Protein AF-A0A522TDA0-F1 (afdb_monomer_lite)

Structure (mmCIF, N/CA/C/O backbone):
data_AF-A0A522TDA0-F1
#
_entry.id   AF-A0A522TDA0-F1
#
loop_
_atom_site.group_PDB
_atom_site.id
_atom_site.type_symbol
_atom_site.label_atom_id
_atom_site.label_alt_id
_atom_site.label_comp_id
_atom_site.label_asym_id
_atom_site.label_entity_id
_atom_site.label_seq_id
_atom_site.pdbx_PDB_ins_code
_atom_site.Cartn_x
_atom_site.Cartn_y
_atom_site.Cartn_z
_atom_site.occupancy
_atom_site.B_iso_or_equiv
_atom_site.auth_seq_id
_atom_site.auth_comp_id
_atom_site.auth_asym_id
_atom_site.auth_atom_id
_atom_site.pdbx_PDB_model_num
ATOM 1 N N . MET A 1 1 ? -9.710 -21.646 4.330 1.00 45.34 1 MET A N 1
ATOM 2 C CA . MET A 1 1 ? -9.303 -20.242 4.105 1.00 45.34 1 MET A CA 1
ATOM 3 C C . MET A 1 1 ? -8.117 -20.271 3.158 1.00 45.34 1 MET A C 1
ATOM 5 O O . MET A 1 1 ? -7.043 -20.674 3.583 1.00 45.34 1 MET A O 1
ATOM 9 N N . ILE A 1 2 ? -8.323 -19.980 1.872 1.00 44.97 2 ILE A N 1
ATOM 10 C CA . ILE A 1 2 ? -7.224 -19.930 0.898 1.00 44.97 2 ILE A CA 1
ATOM 11 C C . ILE A 1 2 ? -6.487 -18.617 1.164 1.00 44.97 2 ILE A C 1
ATOM 13 O O . ILE A 1 2 ? -6.998 -17.553 0.826 1.00 44.97 2 ILE A O 1
ATOM 17 N N . LEU A 1 3 ? -5.351 -18.679 1.862 1.00 58.25 3 LEU A N 1
ATOM 18 C CA . LEU A 1 3 ? -4.482 -17.516 2.012 1.00 58.25 3 LEU A CA 1
ATOM 19 C C . LEU A 1 3 ? -3.844 -17.213 0.658 1.00 58.25 3 LEU A C 1
ATOM 21 O O . LEU A 1 3 ? -3.369 -18.121 -0.023 1.00 58.25 3 LEU A O 1
ATOM 25 N N . ARG A 1 4 ? -3.812 -15.932 0.290 1.00 80.56 4 ARG A N 1
ATOM 26 C CA . ARG A 1 4 ? -2.937 -15.454 -0.778 1.00 80.56 4 ARG A CA 1
ATOM 27 C C . ARG A 1 4 ? -1.499 -15.833 -0.423 1.00 80.56 4 ARG A C 1
ATOM 29 O O . ARG A 1 4 ? -1.063 -15.615 0.706 1.00 80.56 4 ARG A O 1
ATOM 36 N N . ASP A 1 5 ? -0.778 -16.413 -1.377 1.00 86.31 5 ASP A N 1
ATOM 37 C CA . ASP A 1 5 ? 0.661 -16.628 -1.244 1.00 86.31 5 ASP A CA 1
ATOM 38 C C . ASP A 1 5 ? 1.371 -15.333 -1.641 1.00 86.31 5 ASP A C 1
ATOM 40 O O . ASP A 1 5 ? 1.884 -15.196 -2.745 1.00 86.31 5 ASP A O 1
ATOM 44 N N . ASP A 1 6 ? 1.300 -14.312 -0.797 1.00 92.31 6 ASP A N 1
ATOM 45 C CA . ASP A 1 6 ? 1.895 -13.000 -1.066 1.00 92.31 6 ASP A CA 1
ATOM 46 C C . ASP A 1 6 ? 2.712 -12.449 0.112 1.00 92.31 6 ASP A C 1
ATOM 48 O O . ASP A 1 6 ? 3.300 -11.369 0.021 1.00 92.31 6 ASP A O 1
ATOM 52 N N . ILE A 1 7 ? 2.813 -13.230 1.191 1.00 93.62 7 ILE A N 1
ATOM 53 C CA . ILE A 1 7 ? 3.626 -12.944 2.373 1.00 93.62 7 ILE A CA 1
ATOM 54 C C . ILE A 1 7 ? 4.678 -14.047 2.523 1.00 93.62 7 ILE A C 1
ATOM 56 O O . ILE A 1 7 ? 4.393 -15.139 3.013 1.00 93.62 7 ILE A O 1
ATOM 60 N N . CYS A 1 8 ? 5.917 -13.730 2.156 1.00 91.50 8 CYS A N 1
ATOM 61 C CA . CYS A 1 8 ? 7.079 -14.598 2.315 1.00 91.50 8 CYS A CA 1
ATOM 62 C C . CYS A 1 8 ? 7.890 -14.158 3.546 1.00 91.50 8 CYS A C 1
ATOM 64 O O . CYS A 1 8 ? 8.592 -13.144 3.513 1.00 91.50 8 CYS A O 1
ATOM 66 N N . GLY A 1 9 ? 7.809 -14.913 4.646 1.00 91.62 9 GLY A N 1
ATOM 67 C CA . GLY A 1 9 ? 8.592 -14.667 5.864 1.00 91.62 9 GLY A CA 1
ATOM 68 C C . GLY A 1 9 ? 7.740 -14.316 7.084 1.00 91.62 9 GLY A C 1
ATOM 69 O O . GLY A 1 9 ? 6.869 -15.091 7.477 1.00 91.62 9 GLY A O 1
ATOM 70 N N . ARG A 1 10 ? 8.029 -13.177 7.727 1.00 93.75 10 ARG A N 1
ATOM 71 C CA . ARG A 1 10 ? 7.414 -12.774 8.997 1.00 93.75 10 ARG A CA 1
ATOM 72 C C . ARG A 1 10 ? 5.910 -12.566 8.826 1.00 93.75 10 ARG A C 1
ATOM 74 O O . ARG A 1 10 ? 5.468 -11.688 8.091 1.00 93.75 10 ARG A O 1
ATOM 81 N N . GLN A 1 11 ? 5.141 -13.357 9.565 1.00 92.56 11 GLN A N 1
ATOM 82 C CA . GLN A 1 11 ? 3.683 -13.296 9.579 1.00 92.56 11 GLN A CA 1
ATOM 83 C C . GLN A 1 11 ? 3.178 -12.375 10.686 1.00 92.56 11 GLN A C 1
ATOM 85 O O . GLN A 1 11 ? 3.786 -12.270 11.757 1.00 92.56 11 GLN A O 1
ATOM 90 N N . ALA A 1 12 ? 2.028 -11.749 10.444 1.00 92.12 12 ALA A N 1
ATOM 91 C CA . ALA A 1 12 ? 1.336 -11.011 11.484 1.00 92.12 12 ALA A CA 1
ATOM 92 C C . ALA A 1 12 ? 0.874 -11.942 12.620 1.00 92.12 12 ALA A C 1
ATOM 94 O O . ALA A 1 12 ? 0.484 -13.094 12.388 1.00 92.12 12 ALA A O 1
ATOM 95 N N . PRO A 1 13 ? 0.856 -11.446 13.863 1.00 92.25 13 PRO A N 1
ATOM 96 C CA . PRO A 1 13 ? 0.304 -12.176 14.994 1.00 92.25 13 PRO A CA 1
ATOM 97 C C . PRO A 1 13 ? -1.159 -12.549 14.757 1.00 92.25 13 PRO A C 1
ATOM 99 O O . PRO A 1 13 ? -2.002 -11.694 14.481 1.00 92.25 13 PRO A O 1
ATOM 102 N N . ARG A 1 14 ? -1.491 -13.833 14.942 1.00 93.31 14 ARG A N 1
ATOM 103 C CA . ARG A 1 14 ? -2.852 -14.350 14.702 1.00 93.31 14 ARG A CA 1
ATOM 104 C C . ARG A 1 14 ? -3.922 -13.606 15.502 1.00 93.31 14 ARG A C 1
ATOM 106 O O . ARG A 1 14 ? -5.048 -13.469 15.038 1.00 93.31 14 ARG A O 1
ATOM 113 N N . TRP A 1 15 ? -3.596 -13.143 16.707 1.00 93.94 15 TRP A N 1
ATOM 114 C CA . TRP A 1 15 ? -4.544 -12.423 17.557 1.00 93.94 15 TRP A CA 1
ATOM 115 C C . TRP A 1 15 ? -4.896 -11.034 17.000 1.00 93.94 15 TRP A C 1
ATOM 117 O O . TRP A 1 15 ? -6.079 -10.708 16.979 1.00 93.94 15 TRP A O 1
ATOM 127 N N . LEU A 1 16 ? -3.928 -10.288 16.449 1.00 93.31 16 LEU A N 1
ATOM 128 C CA . LEU A 1 16 ? -4.187 -9.020 15.752 1.00 93.31 16 LEU A CA 1
ATOM 129 C C . LEU A 1 16 ? -5.032 -9.253 14.503 1.00 93.31 16 LEU A C 1
ATOM 131 O O . LEU A 1 16 ? -6.006 -8.545 14.273 1.00 93.31 16 LEU A O 1
ATOM 135 N N . GLN A 1 17 ? -4.727 -10.295 13.727 1.00 92.06 17 GLN A N 1
ATOM 136 C CA . GLN A 1 17 ? -5.527 -10.595 12.541 1.00 92.06 17 GLN A CA 1
ATOM 137 C C . GLN A 1 17 ? -6.974 -10.978 12.896 1.00 92.06 17 GLN A C 1
ATOM 139 O O . GLN A 1 17 ? -7.907 -10.566 12.208 1.00 92.06 17 GLN A O 1
ATOM 144 N N . ARG A 1 18 ? -7.186 -11.730 13.986 1.00 94.50 18 ARG A N 1
ATOM 145 C CA . ARG A 1 18 ? -8.534 -12.052 14.489 1.00 94.50 18 ARG A CA 1
ATOM 146 C C . ARG A 1 18 ? -9.284 -10.810 14.956 1.00 94.50 18 ARG A C 1
ATOM 148 O O . ARG A 1 18 ? -10.473 -10.704 14.675 1.00 94.50 18 ARG A O 1
ATOM 155 N N . LEU A 1 19 ? -8.609 -9.891 15.642 1.00 94.25 19 LEU A N 1
ATOM 156 C CA . LEU A 1 19 ? -9.184 -8.607 16.035 1.00 94.25 19 LEU A CA 1
ATOM 157 C C . LEU A 1 19 ? -9.675 -7.828 14.806 1.00 94.25 19 LEU A C 1
ATOM 159 O O . LEU A 1 19 ? -10.828 -7.403 14.777 1.00 94.25 19 LEU A O 1
ATOM 163 N N . LEU A 1 20 ? -8.831 -7.699 13.777 1.00 93.75 20 LEU A N 1
ATOM 164 C CA . LEU A 1 20 ? -9.171 -6.994 12.538 1.00 93.75 20 LEU A CA 1
ATOM 165 C C . LEU A 1 20 ? -10.407 -7.586 11.856 1.00 93.75 20 LEU A C 1
ATOM 167 O O . LEU A 1 20 ? -11.312 -6.849 11.472 1.00 93.75 20 LEU A O 1
ATOM 171 N N . VAL A 1 21 ? -10.473 -8.917 11.755 1.00 95.56 21 VAL A N 1
ATOM 172 C CA . VAL A 1 21 ? -11.631 -9.615 11.180 1.00 95.56 21 VAL A CA 1
ATOM 173 C C . VAL A 1 21 ? -12.888 -9.402 12.024 1.00 95.56 21 VAL A C 1
ATOM 175 O O . VAL A 1 21 ? -13.951 -9.163 11.464 1.00 95.56 21 VAL A O 1
ATOM 178 N N . ARG A 1 22 ? -12.788 -9.445 13.360 1.00 96.25 22 ARG A N 1
ATOM 179 C CA . ARG A 1 22 ? -13.937 -9.201 14.251 1.00 96.25 22 ARG A CA 1
ATOM 180 C C . ARG A 1 22 ? -14.481 -7.780 14.126 1.00 96.25 22 ARG A C 1
ATOM 182 O O . ARG A 1 22 ? -15.691 -7.605 14.165 1.00 96.25 22 ARG A O 1
ATOM 189 N N . ARG A 1 23 ? -13.600 -6.785 14.000 1.00 95.94 23 ARG A N 1
ATOM 190 C CA . ARG A 1 23 ? -13.981 -5.366 13.989 1.00 95.94 23 ARG A CA 1
ATOM 191 C C . ARG A 1 23 ? -14.450 -4.880 12.618 1.00 95.94 23 ARG A C 1
ATOM 193 O O . ARG A 1 23 ? -15.438 -4.162 12.545 1.00 95.94 23 ARG A O 1
ATOM 200 N N . TYR A 1 24 ? -13.755 -5.262 11.548 1.00 95.94 24 TYR A N 1
ATOM 201 C CA . TYR A 1 24 ? -13.981 -4.711 10.204 1.00 95.94 24 TYR A CA 1
ATOM 202 C C . TYR A 1 24 ? -14.541 -5.729 9.202 1.00 95.94 24 TYR A C 1
ATOM 204 O O . TYR A 1 24 ? -14.917 -5.359 8.087 1.00 95.94 24 TYR A O 1
ATOM 212 N N . GLY A 1 25 ? -14.623 -7.003 9.586 1.00 96.06 25 GLY A N 1
ATOM 213 C CA . GLY A 1 25 ? -15.194 -8.067 8.771 1.00 96.06 25 GLY A CA 1
ATOM 214 C C . GLY A 1 25 ? -14.268 -8.591 7.674 1.00 96.06 25 GLY A C 1
ATOM 215 O O . GLY A 1 25 ? -13.048 -8.386 7.658 1.00 96.06 25 GLY A O 1
ATOM 216 N N . THR A 1 26 ? -14.887 -9.306 6.741 1.00 96.56 26 THR A N 1
ATOM 217 C CA . THR A 1 26 ? -14.247 -9.954 5.595 1.00 96.56 26 THR A CA 1
ATOM 218 C C . THR A 1 26 ? -14.715 -9.340 4.272 1.00 96.56 26 THR A C 1
ATOM 220 O O . THR A 1 26 ? -15.722 -8.629 4.198 1.00 96.56 26 THR A O 1
ATOM 223 N N . ASN A 1 27 ? -13.929 -9.543 3.218 1.00 94.69 27 ASN A N 1
ATOM 224 C CA . ASN A 1 27 ? -14.312 -9.233 1.845 1.00 94.69 27 ASN A CA 1
ATOM 225 C C . ASN A 1 27 ? -15.247 -10.335 1.283 1.00 94.69 27 ASN A C 1
ATOM 227 O O . ASN A 1 27 ? -15.408 -11.380 1.922 1.00 94.69 27 ASN A O 1
ATOM 231 N N . PRO A 1 28 ? -15.847 -10.153 0.088 1.00 95.25 28 PRO A N 1
ATOM 232 C CA . PRO A 1 28 ? -16.729 -11.155 -0.529 1.00 95.25 28 PRO A CA 1
ATOM 233 C C . PRO A 1 28 ? -16.088 -12.532 -0.772 1.00 95.25 28 PRO A C 1
ATOM 235 O O . PRO A 1 28 ? -16.795 -13.501 -1.025 1.00 95.25 28 PRO A O 1
ATOM 238 N N . PHE A 1 29 ? -14.760 -12.635 -0.681 1.00 93.56 29 PHE A N 1
ATOM 239 C CA . PHE A 1 29 ? -14.001 -13.874 -0.847 1.00 93.56 29 PHE A CA 1
ATOM 240 C C . PHE A 1 29 ? -13.597 -14.524 0.487 1.00 93.56 29 PHE A C 1
ATOM 242 O O . PHE A 1 29 ? -12.803 -15.465 0.494 1.00 93.56 29 PHE A O 1
ATOM 249 N N . GLY A 1 30 ? -14.106 -14.023 1.618 1.00 93.19 30 GLY A N 1
ATOM 250 C CA . GLY A 1 30 ? -13.808 -14.549 2.951 1.00 93.19 30 GLY A CA 1
ATOM 251 C C . GLY A 1 30 ? -12.416 -14.192 3.483 1.00 93.19 30 GLY A C 1
ATOM 252 O O . GLY A 1 30 ? -11.980 -14.775 4.475 1.00 93.19 30 GLY A O 1
ATOM 253 N N . GLU A 1 31 ? -11.710 -13.248 2.855 1.00 93.44 31 GLU A N 1
ATOM 254 C CA . GLU A 1 31 ? -10.411 -12.748 3.320 1.00 93.44 31 GLU A CA 1
ATOM 255 C C . GLU A 1 31 ? -10.612 -11.506 4.213 1.00 93.44 31 GLU A C 1
ATOM 257 O O . GLU A 1 31 ? -11.625 -10.816 4.082 1.00 93.44 31 GLU A O 1
ATOM 262 N N . PRO A 1 32 ? -9.693 -11.177 5.135 1.00 95.00 32 PRO A N 1
ATOM 263 C CA . PRO A 1 32 ? -9.836 -10.000 5.997 1.00 95.00 32 PRO A CA 1
ATOM 264 C C . PRO A 1 32 ? -9.918 -8.684 5.208 1.00 95.00 32 PRO A C 1
ATOM 266 O O . PRO A 1 32 ? -9.100 -8.469 4.321 1.00 95.00 32 PRO A O 1
ATOM 269 N N . ARG A 1 33 ? -10.820 -7.749 5.547 1.00 95.50 33 ARG A N 1
ATOM 270 C CA . ARG A 1 33 ? -10.820 -6.424 4.879 1.00 95.50 33 ARG A CA 1
ATOM 271 C C . ARG A 1 33 ? -9.555 -5.612 5.147 1.00 95.50 33 ARG A C 1
ATOM 273 O O . ARG A 1 33 ? -9.116 -4.875 4.273 1.00 95.50 33 ARG A O 1
ATOM 280 N N . TYR A 1 34 ? -8.982 -5.777 6.336 1.00 96.25 34 TYR A N 1
ATOM 281 C CA . TYR A 1 34 ? -7.702 -5.196 6.725 1.00 96.25 34 TYR A CA 1
ATOM 282 C C . TYR A 1 34 ? -6.768 -6.303 7.182 1.00 96.25 34 TYR A C 1
ATOM 284 O O . TYR A 1 34 ? -7.183 -7.249 7.868 1.00 96.25 34 TYR A O 1
ATOM 292 N N . ARG A 1 35 ? -5.494 -6.162 6.839 1.00 95.44 35 ARG A N 1
ATOM 293 C CA . ARG A 1 35 ? -4.440 -7.048 7.321 1.00 95.44 35 ARG A CA 1
ATOM 294 C C . ARG A 1 35 ? -3.212 -6.255 7.720 1.00 95.44 35 ARG A C 1
ATOM 296 O O . ARG A 1 35 ? -2.928 -5.197 7.167 1.00 95.44 35 ARG A O 1
ATOM 303 N N . LEU A 1 36 ? -2.501 -6.795 8.699 1.00 95.69 36 LEU A N 1
ATOM 304 C CA . LEU A 1 36 ? -1.202 -6.291 9.105 1.00 95.69 36 LEU A CA 1
ATOM 305 C C . LEU A 1 36 ? -0.129 -7.068 8.341 1.00 95.69 36 LEU A C 1
ATOM 307 O O . LEU A 1 36 ? -0.185 -8.296 8.287 1.00 95.69 36 LEU A O 1
ATOM 311 N N . VAL A 1 37 ? 0.844 -6.374 7.764 1.00 96.00 37 VAL A N 1
ATOM 312 C CA . VAL A 1 37 ? 1.897 -6.987 6.949 1.00 96.00 37 VAL A CA 1
ATOM 313 C C . VAL A 1 37 ? 3.253 -6.426 7.349 1.00 96.00 37 VAL A C 1
ATOM 315 O O . VAL A 1 37 ? 3.406 -5.225 7.544 1.00 96.00 37 VAL A O 1
ATOM 318 N N . TRP A 1 38 ? 4.251 -7.298 7.487 1.00 97.19 38 TRP A N 1
ATOM 319 C CA . TRP A 1 38 ? 5.643 -6.873 7.604 1.00 97.19 38 TRP A CA 1
ATOM 320 C C . TRP A 1 38 ? 6.156 -6.541 6.203 1.00 97.19 38 TRP A C 1
ATOM 322 O O . TRP A 1 38 ? 6.218 -7.438 5.358 1.00 97.19 38 TRP A O 1
ATOM 332 N N . ALA A 1 39 ? 6.497 -5.278 5.940 1.00 96.44 39 ALA A N 1
ATOM 333 C CA . ALA A 1 39 ? 6.800 -4.788 4.594 1.00 96.44 39 ALA A CA 1
ATOM 334 C C . ALA A 1 39 ? 7.880 -5.622 3.861 1.00 96.44 39 ALA A C 1
ATOM 336 O O . ALA A 1 39 ? 7.614 -6.067 2.740 1.00 96.44 39 ALA A O 1
ATOM 337 N N . PRO A 1 40 ? 9.006 -6.012 4.503 1.00 96.81 40 PRO A N 1
ATOM 338 C CA . PRO A 1 40 ? 10.004 -6.897 3.894 1.00 96.81 40 PRO A CA 1
ATOM 339 C C . PRO A 1 40 ? 9.506 -8.293 3.508 1.00 96.81 40 PRO A C 1
ATOM 341 O O . PRO A 1 40 ? 10.178 -8.983 2.739 1.00 96.81 40 PRO A O 1
ATOM 344 N N . SER A 1 41 ? 8.361 -8.735 4.030 1.00 96.44 41 SER A N 1
ATOM 345 C CA . SER A 1 41 ? 7.753 -10.028 3.708 1.00 96.44 41 SER A CA 1
ATOM 346 C C . SER A 1 41 ? 6.680 -9.947 2.627 1.00 96.44 41 SER A C 1
ATOM 348 O O . SER A 1 41 ? 6.351 -10.977 2.044 1.00 96.44 41 SER A O 1
ATOM 350 N N . ARG A 1 42 ? 6.169 -8.759 2.292 1.00 96.31 42 ARG A N 1
ATOM 351 C CA . ARG A 1 42 ? 5.197 -8.602 1.205 1.00 96.31 42 ARG A CA 1
ATOM 352 C C . ARG A 1 42 ? 5.876 -8.777 -0.150 1.00 96.31 42 ARG A C 1
ATOM 354 O O . ARG A 1 42 ? 6.874 -8.116 -0.450 1.00 96.31 42 ARG A O 1
ATOM 361 N N . ARG A 1 43 ? 5.338 -9.664 -0.984 1.00 95.25 43 ARG A N 1
ATOM 362 C CA . ARG A 1 43 ? 5.769 -9.872 -2.371 1.00 95.25 43 ARG A CA 1
ATOM 363 C C . ARG A 1 43 ? 4.608 -9.660 -3.319 1.00 95.25 43 ARG A C 1
ATOM 365 O O . ARG A 1 43 ? 3.506 -10.107 -3.027 1.00 95.25 43 ARG A O 1
ATOM 372 N N . GLU A 1 44 ? 4.867 -9.055 -4.465 1.00 94.06 44 GLU A N 1
ATOM 373 C CA . GLU A 1 44 ? 3.904 -8.927 -5.558 1.00 94.06 44 GLU A CA 1
ATOM 374 C C . GLU A 1 44 ? 4.519 -9.36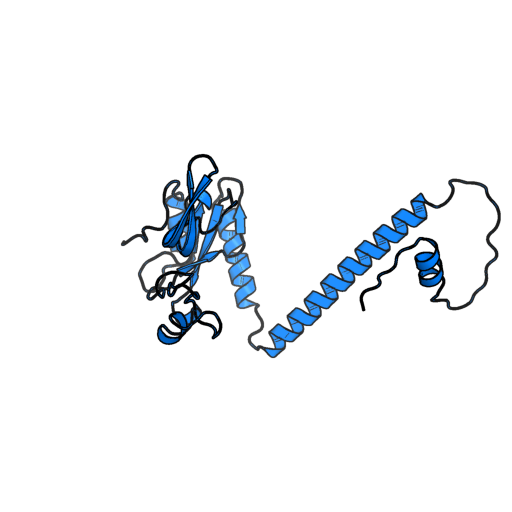7 -6.884 1.00 94.06 44 GLU A C 1
ATOM 376 O O . GLU A 1 44 ? 5.734 -9.554 -6.989 1.00 94.06 44 GLU A O 1
ATOM 381 N N . ARG A 1 45 ? 3.670 -9.578 -7.890 1.00 93.56 45 ARG A N 1
ATOM 382 C CA . ARG A 1 45 ? 4.112 -9.861 -9.254 1.00 93.56 45 ARG A CA 1
ATOM 383 C C . ARG A 1 45 ? 4.334 -8.539 -9.976 1.00 93.56 45 ARG A C 1
ATOM 385 O O . ARG A 1 45 ? 3.406 -7.752 -10.088 1.00 93.56 45 ARG A O 1
ATOM 392 N N . SER A 1 46 ? 5.542 -8.335 -10.485 1.00 93.19 46 SER A N 1
ATOM 393 C CA . SER A 1 46 ? 5.882 -7.171 -11.296 1.00 93.19 46 SER A CA 1
ATOM 394 C C . SER A 1 46 ? 6.507 -7.607 -12.615 1.00 93.19 46 SER A C 1
ATOM 396 O O . SER A 1 46 ? 7.410 -8.453 -12.654 1.00 93.19 46 SER A O 1
ATOM 398 N N . GLY A 1 47 ? 5.971 -7.058 -13.699 1.00 93.62 47 GLY A N 1
ATOM 399 C CA . GLY A 1 47 ? 6.486 -7.216 -15.048 1.00 93.62 47 GLY A CA 1
ATOM 400 C C . GLY A 1 47 ? 7.446 -6.088 -15.383 1.00 93.62 47 GLY A C 1
ATOM 401 O O . GLY A 1 47 ? 7.199 -4.935 -15.043 1.00 93.62 47 GLY A O 1
ATOM 402 N N . GLY A 1 48 ? 8.536 -6.407 -16.069 1.00 93.31 48 GLY A N 1
ATOM 403 C CA . GLY A 1 48 ? 9.522 -5.401 -16.432 1.00 93.31 48 GLY A CA 1
ATOM 404 C C . GLY A 1 48 ? 10.658 -5.959 -17.264 1.00 93.31 48 GLY A C 1
ATOM 405 O O . GLY A 1 48 ? 10.771 -7.171 -17.468 1.00 93.31 48 GLY A O 1
ATOM 406 N N . GLU A 1 49 ? 11.507 -5.053 -17.732 1.00 93.50 49 GLU A N 1
ATOM 407 C CA . GLU A 1 49 ? 12.831 -5.401 -18.225 1.00 93.50 49 GLU A CA 1
ATOM 408 C C . GLU A 1 49 ? 13.804 -5.413 -17.052 1.00 93.50 49 GLU A C 1
ATOM 410 O O . GLU A 1 49 ? 14.061 -4.398 -16.408 1.00 93.50 49 GLU A O 1
ATOM 415 N N . TRP A 1 50 ? 14.344 -6.587 -16.768 1.00 93.00 50 TRP A N 1
ATOM 416 C CA . TRP A 1 50 ? 15.261 -6.804 -15.665 1.00 93.00 50 TRP A CA 1
ATOM 417 C C . TRP A 1 50 ? 16.670 -6.950 -16.207 1.00 93.00 50 TRP A C 1
ATOM 419 O O . TRP A 1 50 ? 16.883 -7.646 -17.199 1.00 93.00 50 TRP A O 1
ATOM 429 N N . THR A 1 51 ? 17.639 -6.335 -15.535 1.00 94.69 51 THR A N 1
ATOM 430 C CA . THR A 1 51 ? 19.050 -6.642 -15.775 1.00 94.69 51 THR A CA 1
ATOM 431 C C . THR A 1 51 ? 19.499 -7.658 -14.736 1.00 94.69 51 THR A C 1
ATOM 433 O O . THR A 1 51 ? 19.425 -7.386 -13.539 1.00 94.69 51 THR A O 1
ATOM 436 N N . ASP A 1 52 ? 19.930 -8.829 -15.196 1.00 91.19 52 ASP A N 1
ATOM 437 C CA . ASP A 1 52 ? 20.578 -9.820 -14.339 1.00 91.19 52 ASP A CA 1
ATOM 438 C C . ASP A 1 52 ? 22.057 -9.443 -14.199 1.00 9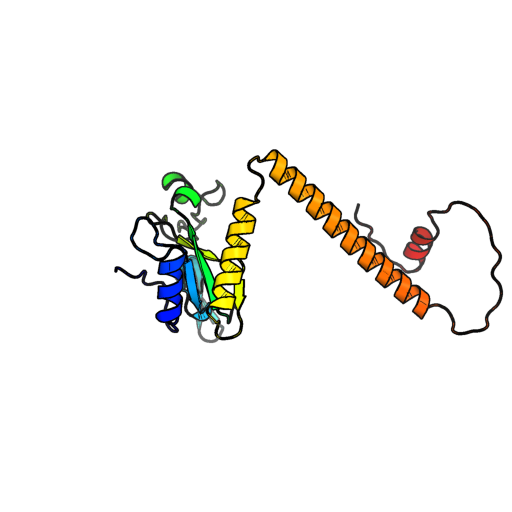1.19 52 ASP A C 1
ATOM 440 O O . ASP A 1 52 ? 22.717 -9.136 -15.196 1.00 91.19 52 ASP A O 1
ATOM 444 N N . TRP A 1 53 ? 22.566 -9.456 -12.970 1.00 92.88 53 TRP A N 1
ATOM 445 C CA . TRP A 1 53 ? 23.938 -9.073 -12.637 1.00 92.88 53 TRP A CA 1
ATOM 446 C C . TRP A 1 53 ? 24.688 -10.257 -12.030 1.00 92.88 53 TRP A C 1
ATOM 448 O O . TRP A 1 53 ? 24.103 -11.035 -11.280 1.00 92.88 53 TRP A O 1
ATOM 458 N N . ASP A 1 54 ? 25.985 -10.347 -12.310 1.00 92.50 54 ASP A N 1
ATOM 459 C CA . ASP A 1 54 ? 26.912 -11.290 -11.682 1.00 92.50 54 ASP A CA 1
ATOM 460 C C . ASP A 1 54 ? 28.219 -10.569 -11.352 1.00 92.50 54 ASP A C 1
ATOM 462 O O . ASP A 1 54 ? 28.849 -9.980 -12.230 1.00 92.50 54 ASP A O 1
ATOM 466 N N . GLY A 1 55 ? 28.577 -10.513 -10.067 1.00 89.50 55 GLY A N 1
ATOM 467 C CA . GLY A 1 55 ? 29.776 -9.804 -9.603 1.00 89.50 55 GLY A CA 1
ATOM 468 C C . GLY A 1 55 ? 29.870 -8.332 -10.041 1.00 89.50 55 GLY A C 1
ATOM 469 O O . GLY A 1 55 ? 30.967 -7.832 -10.263 1.00 89.50 55 GLY A O 1
ATOM 470 N N . GLY A 1 56 ? 28.738 -7.642 -10.230 1.00 88.62 56 GLY A N 1
ATOM 471 C CA . GLY A 1 56 ? 28.696 -6.258 -10.730 1.00 88.62 56 GLY A CA 1
ATOM 472 C C . GLY A 1 56 ? 28.754 -6.116 -12.258 1.00 88.62 56 GLY A C 1
ATOM 473 O O . GLY A 1 56 ? 28.616 -5.010 -12.777 1.00 88.62 56 GLY A O 1
ATOM 474 N N . ARG A 1 57 ? 28.880 -7.219 -13.005 1.00 91.25 57 ARG A N 1
ATOM 475 C CA . ARG A 1 57 ? 28.771 -7.247 -14.467 1.00 91.25 57 ARG A CA 1
ATOM 476 C C . ARG A 1 57 ? 27.331 -7.537 -14.887 1.00 91.25 57 ARG A C 1
ATOM 478 O O . ARG A 1 57 ? 26.734 -8.511 -14.436 1.00 91.25 57 ARG A O 1
ATOM 485 N N . ALA A 1 58 ? 26.783 -6.725 -15.790 1.00 91.25 58 ALA A N 1
ATOM 486 C CA . ALA A 1 58 ? 25.490 -7.011 -16.407 1.00 91.25 58 ALA A CA 1
ATOM 487 C C . ALA A 1 58 ? 25.610 -8.250 -17.311 1.00 91.25 58 ALA A C 1
ATOM 489 O O . ALA A 1 58 ? 26.391 -8.252 -18.265 1.00 91.25 58 ALA A O 1
ATOM 490 N N . LEU A 1 59 ? 24.845 -9.299 -17.007 1.00 93.19 59 LEU A N 1
ATOM 491 C CA . LEU A 1 59 ? 24.811 -10.540 -17.781 1.00 93.19 59 LEU A CA 1
ATOM 492 C C . LEU A 1 59 ? 23.865 -10.430 -18.974 1.00 93.19 59 LEU A C 1
ATOM 494 O O . LEU A 1 59 ? 24.237 -10.741 -20.103 1.00 93.19 59 LEU A O 1
ATOM 498 N N . ARG A 1 60 ? 22.621 -10.012 -18.718 1.00 92.56 60 ARG A N 1
ATOM 499 C CA . ARG A 1 60 ? 21.577 -9.893 -19.742 1.00 92.56 60 ARG A CA 1
ATOM 500 C C . ARG A 1 60 ? 20.467 -8.951 -19.308 1.00 92.56 60 ARG A C 1
ATOM 502 O O . ARG A 1 60 ? 20.221 -8.781 -18.115 1.00 92.56 60 ARG A O 1
ATOM 509 N N . ARG A 1 61 ? 19.747 -8.425 -20.298 1.00 92.88 61 ARG A N 1
ATOM 510 C CA . ARG A 1 61 ? 18.434 -7.802 -20.117 1.00 92.88 61 ARG A CA 1
ATOM 511 C C . ARG A 1 61 ? 17.355 -8.801 -20.506 1.00 92.88 61 ARG A C 1
ATOM 513 O O . ARG A 1 61 ? 17.456 -9.429 -21.556 1.00 92.88 61 ARG A O 1
ATOM 520 N N . VAL A 1 62 ? 16.351 -8.970 -19.655 1.00 94.44 62 VAL A N 1
ATOM 521 C CA . VAL A 1 62 ? 15.258 -9.915 -19.880 1.00 94.44 62 VAL A CA 1
ATOM 522 C C . VAL A 1 62 ? 13.923 -9.280 -19.519 1.00 94.44 62 VAL A C 1
ATOM 524 O O . VAL A 1 62 ? 13.722 -8.829 -18.392 1.00 94.44 62 VAL A O 1
ATOM 527 N N . ALA A 1 63 ? 12.994 -9.275 -20.472 1.00 94.75 63 ALA A N 1
ATOM 528 C CA . ALA A 1 63 ? 11.597 -8.978 -20.201 1.00 94.75 63 ALA A CA 1
ATOM 529 C C . ALA A 1 63 ? 10.983 -10.182 -19.473 1.00 94.75 63 ALA A C 1
ATOM 531 O O . ALA A 1 63 ? 10.909 -11.278 -20.029 1.00 94.75 63 ALA A O 1
ATOM 532 N N . ALA A 1 64 ? 10.597 -10.010 -18.208 1.00 95.25 64 ALA A N 1
ATOM 533 C CA . ALA A 1 64 ? 10.027 -11.094 -17.413 1.00 95.25 64 ALA A CA 1
ATOM 534 C C . ALA A 1 64 ? 9.044 -10.598 -16.348 1.00 95.25 64 ALA A C 1
ATOM 536 O O . ALA A 1 64 ? 9.079 -9.448 -15.913 1.00 95.25 64 ALA A O 1
ATOM 537 N N . MET A 1 65 ? 8.205 -11.521 -15.882 1.00 96.06 65 MET A N 1
ATOM 538 C CA . MET A 1 65 ? 7.418 -11.375 -14.663 1.00 96.06 65 MET A CA 1
ATOM 539 C C . MET A 1 65 ? 8.207 -11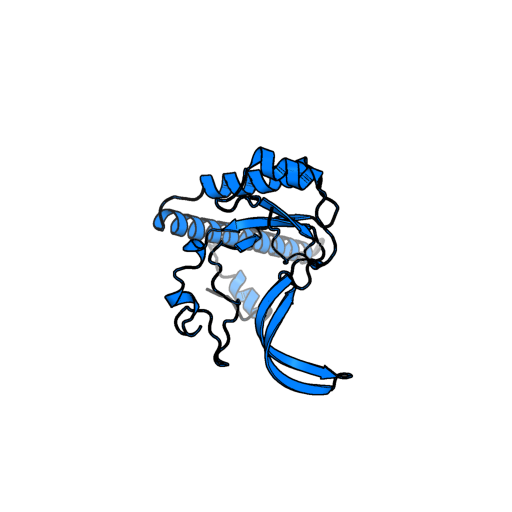.930 -13.473 1.00 96.06 65 MET A C 1
ATOM 541 O O . MET A 1 65 ? 8.651 -13.079 -13.521 1.00 96.06 65 MET A O 1
ATOM 545 N N . ARG A 1 66 ? 8.366 -11.156 -12.395 1.00 94.50 66 ARG A N 1
ATOM 546 C CA . ARG A 1 66 ? 9.090 -11.576 -11.180 1.00 94.50 66 ARG A CA 1
ATOM 547 C C . ARG A 1 66 ? 8.263 -11.343 -9.920 1.00 94.50 66 ARG A C 1
ATOM 549 O O . ARG A 1 66 ? 7.388 -10.484 -9.899 1.00 94.50 66 ARG A O 1
ATOM 556 N N . ARG A 1 67 ? 8.554 -12.105 -8.857 1.00 94.25 67 ARG A N 1
ATOM 557 C CA . ARG A 1 67 ? 8.084 -11.785 -7.499 1.00 94.25 67 ARG A CA 1
ATOM 558 C C . ARG A 1 67 ? 9.065 -10.804 -6.870 1.00 94.25 67 ARG A C 1
ATOM 560 O O . ARG A 1 67 ? 10.218 -11.164 -6.643 1.00 94.25 67 ARG A O 1
ATOM 567 N N . VAL A 1 68 ? 8.608 -9.593 -6.580 1.00 93.50 68 VAL A N 1
ATOM 568 C CA . VAL A 1 68 ? 9.428 -8.508 -6.022 1.00 93.50 68 VAL A CA 1
ATOM 569 C C . VAL A 1 68 ? 8.838 -8.000 -4.707 1.00 93.50 68 VAL A C 1
ATOM 571 O O . VAL A 1 68 ? 7.659 -8.244 -4.442 1.00 93.50 68 VAL A O 1
ATOM 574 N N . PRO A 1 69 ? 9.627 -7.349 -3.833 1.00 94.44 69 PRO A N 1
ATOM 575 C CA . PRO A 1 69 ? 9.076 -6.638 -2.684 1.00 94.44 69 PRO A CA 1
ATOM 576 C C . PRO A 1 69 ? 8.087 -5.558 -3.140 1.00 94.44 69 PRO A C 1
ATOM 578 O O . PRO A 1 69 ? 8.462 -4.717 -3.949 1.00 94.44 69 PRO A O 1
ATOM 581 N N . LYS A 1 70 ? 6.860 -5.565 -2.599 1.00 94.44 70 LYS A N 1
ATOM 582 C CA . LYS A 1 70 ? 5.854 -4.518 -2.892 1.00 94.44 70 LYS A CA 1
ATOM 583 C C . LYS A 1 70 ? 6.252 -3.155 -2.314 1.00 94.44 70 LYS A C 1
ATOM 585 O O . LYS A 1 70 ? 5.948 -2.110 -2.871 1.00 94.44 70 LYS A O 1
ATOM 590 N N . TYR A 1 71 ? 6.963 -3.180 -1.188 1.00 94.75 71 TYR A N 1
ATOM 591 C CA . TYR A 1 71 ? 7.404 -1.995 -0.455 1.00 94.75 71 TYR A CA 1
ATOM 592 C C . TYR A 1 71 ? 8.937 -2.004 -0.339 1.00 94.75 71 TYR A C 1
ATOM 594 O O . TYR A 1 71 ? 9.477 -2.367 0.710 1.00 94.75 71 TYR A O 1
ATOM 602 N N . PRO A 1 72 ? 9.668 -1.723 -1.434 1.00 91.06 72 PRO A N 1
ATOM 603 C CA . PRO A 1 72 ? 11.127 -1.717 -1.412 1.00 91.06 72 PRO A CA 1
ATOM 604 C C . PRO A 1 72 ? 11.651 -0.619 -0.475 1.00 91.06 72 PRO A C 1
ATOM 606 O O . PRO A 1 72 ? 11.160 0.503 -0.490 1.00 91.06 72 PRO A O 1
ATOM 609 N N . GLY A 1 73 ? 12.652 -0.947 0.347 1.00 91.94 73 GLY A N 1
ATOM 610 C CA . GLY A 1 73 ? 13.259 -0.018 1.314 1.00 91.94 73 GLY A CA 1
ATOM 611 C C . GLY A 1 73 ? 12.521 0.104 2.653 1.00 91.94 73 GLY A C 1
ATOM 612 O O . GLY A 1 73 ? 13.111 0.559 3.628 1.00 91.94 73 GLY A O 1
ATOM 613 N N . GLU A 1 74 ? 11.276 -0.367 2.743 1.00 93.44 74 GLU A N 1
ATOM 614 C CA . GLU A 1 74 ? 10.481 -0.274 3.968 1.00 93.44 74 GLU A CA 1
ATOM 615 C C . GLU A 1 74 ? 10.779 -1.424 4.936 1.00 93.44 74 GLU A C 1
ATOM 617 O O . GLU A 1 74 ? 10.662 -2.604 4.598 1.00 93.44 74 GLU A O 1
ATOM 622 N N . VAL A 1 75 ? 11.106 -1.080 6.185 1.00 95.62 75 VAL A N 1
ATOM 623 C CA . VAL A 1 75 ? 11.358 -2.037 7.277 1.00 95.62 75 VAL A CA 1
ATOM 624 C C . VAL A 1 75 ? 10.411 -1.741 8.440 1.00 95.62 75 VAL A C 1
ATOM 626 O O . VAL A 1 75 ? 10.815 -1.368 9.540 1.00 95.62 75 VAL A O 1
ATOM 629 N N . CYS A 1 76 ? 9.112 -1.868 8.177 1.00 95.94 76 CYS A N 1
ATOM 630 C CA . CYS A 1 76 ? 8.061 -1.572 9.144 1.00 95.94 76 CYS A CA 1
ATOM 631 C C . CYS A 1 76 ? 6.852 -2.507 8.994 1.00 95.94 76 CYS A C 1
ATOM 633 O O . CYS A 1 76 ? 6.722 -3.268 8.029 1.00 95.94 76 CYS A O 1
ATOM 635 N N . TRP A 1 77 ? 5.960 -2.466 9.981 1.00 96.56 77 TRP A N 1
ATOM 636 C CA . TRP A 1 77 ? 4.614 -3.000 9.838 1.00 96.56 77 TRP A CA 1
ATOM 637 C C . TRP A 1 77 ? 3.733 -1.988 9.113 1.00 96.56 77 TRP A C 1
ATOM 639 O O . TRP A 1 77 ? 3.689 -0.813 9.481 1.00 96.56 77 TRP A O 1
ATOM 649 N N . LEU A 1 78 ? 3.010 -2.484 8.117 1.00 96.25 78 LEU A N 1
ATOM 650 C CA . LEU A 1 78 ? 2.036 -1.753 7.325 1.00 96.25 78 LEU A CA 1
ATOM 651 C C . LEU A 1 78 ? 0.646 -2.323 7.567 1.00 96.25 78 LEU A C 1
ATOM 653 O O . LEU A 1 78 ? 0.478 -3.517 7.843 1.00 96.25 78 LEU A O 1
ATOM 657 N N . ILE A 1 79 ? -0.353 -1.464 7.422 1.00 96.19 79 ILE A N 1
ATOM 658 C CA . ILE A 1 79 ? -1.746 -1.883 7.349 1.00 96.19 79 ILE A CA 1
ATOM 659 C C . ILE A 1 79 ? -2.165 -1.793 5.890 1.00 96.19 79 ILE A C 1
ATOM 661 O O . ILE A 1 79 ? -2.110 -0.724 5.287 1.00 96.19 79 ILE A O 1
ATOM 665 N N . GLU A 1 80 ? -2.607 -2.916 5.338 1.00 96.81 80 GLU A N 1
ATOM 666 C CA . GLU A 1 80 ? -3.211 -2.936 4.015 1.00 96.81 80 GLU A CA 1
ATOM 667 C C . GLU A 1 80 ? -4.731 -3.095 4.122 1.00 96.81 80 GLU A C 1
ATOM 669 O O . GLU A 1 80 ? -5.244 -3.836 4.972 1.00 96.81 80 GLU A O 1
ATOM 674 N N . ARG A 1 81 ? -5.445 -2.434 3.214 1.00 96.88 81 ARG A N 1
ATOM 675 C CA . ARG A 1 81 ? -6.889 -2.528 3.014 1.00 96.88 81 ARG A CA 1
ATOM 676 C C . ARG A 1 81 ? -7.179 -3.221 1.692 1.00 96.88 81 ARG A C 1
ATOM 678 O O . ARG A 1 81 ? -6.581 -2.902 0.672 1.00 96.88 81 ARG A O 1
ATOM 685 N N . TRP A 1 82 ? -8.133 -4.140 1.708 1.00 97.00 82 TRP A N 1
ATOM 686 C CA . TRP A 1 82 ? -8.624 -4.780 0.497 1.00 97.00 82 TRP A CA 1
ATOM 687 C C . TRP A 1 82 ? -9.402 -3.783 -0.374 1.00 97.00 82 TRP A C 1
ATOM 689 O O . TRP A 1 82 ? -10.366 -3.167 0.088 1.00 97.00 82 TRP A O 1
ATOM 699 N N . ALA A 1 83 ? -9.006 -3.672 -1.638 1.00 95.25 83 ALA A N 1
ATOM 700 C CA . ALA A 1 83 ? -9.688 -2.934 -2.687 1.00 95.25 83 ALA A CA 1
ATOM 701 C C . ALA A 1 83 ? -10.327 -3.915 -3.688 1.00 95.25 83 ALA A C 1
ATOM 703 O O . ALA A 1 83 ? -9.680 -4.883 -4.096 1.00 95.25 83 ALA A O 1
ATOM 704 N N . PRO A 1 84 ? -11.589 -3.706 -4.101 1.00 95.38 84 PRO A N 1
ATOM 705 C CA . PRO A 1 84 ? -12.254 -4.569 -5.073 1.00 95.38 84 PRO A CA 1
ATOM 706 C C . PRO A 1 84 ? -11.611 -4.468 -6.461 1.00 95.38 84 PRO A C 1
ATOM 708 O O . PRO A 1 84 ? -11.006 -3.458 -6.804 1.00 95.38 84 PRO A O 1
ATOM 711 N N . ALA A 1 85 ? -11.828 -5.481 -7.306 1.00 94.69 85 ALA A N 1
ATOM 712 C CA . ALA A 1 85 ? -11.354 -5.492 -8.697 1.00 94.69 85 ALA A CA 1
ATOM 713 C C . ALA A 1 85 ? -11.784 -4.232 -9.479 1.00 94.69 85 ALA A C 1
ATOM 715 O O . ALA A 1 85 ? -11.002 -3.660 -10.231 1.00 94.69 85 ALA A O 1
ATOM 716 N N . SER A 1 86 ? -12.994 -3.727 -9.215 1.00 92.31 86 SER A N 1
ATOM 717 C CA . SER A 1 86 ? -13.529 -2.506 -9.829 1.00 92.31 86 SER A CA 1
ATOM 718 C C . SER A 1 86 ? -12.710 -1.244 -9.537 1.00 92.31 86 SER A C 1
ATOM 720 O O . SER A 1 86 ? -12.811 -0.275 -10.284 1.00 92.31 86 SER A O 1
ATOM 722 N N . SER A 1 87 ? -11.897 -1.228 -8.475 1.00 92.62 87 SER A N 1
ATOM 723 C CA . SER A 1 87 ? -10.971 -0.123 -8.192 1.00 92.62 87 SER A CA 1
ATOM 724 C C . SER A 1 87 ? -9.820 -0.036 -9.199 1.00 92.62 87 SER A C 1
ATOM 726 O O . SER A 1 87 ? -9.196 1.014 -9.302 1.00 92.62 87 SER A O 1
ATOM 728 N N . TYR A 1 88 ? -9.571 -1.105 -9.959 1.00 90.50 88 TYR A N 1
ATOM 729 C CA . TYR A 1 88 ? -8.485 -1.223 -10.934 1.00 90.50 88 TYR A CA 1
ATOM 730 C C . TYR A 1 88 ? -8.965 -1.078 -12.389 1.00 90.50 88 TYR A C 1
ATOM 732 O O . TYR A 1 88 ? -8.206 -1.323 -13.324 1.00 90.50 88 TYR A O 1
ATOM 740 N N . GLY A 1 89 ? -10.227 -0.685 -12.594 1.00 91.62 89 GLY A N 1
ATOM 741 C CA . GLY A 1 89 ? -10.856 -0.624 -13.913 1.00 91.62 89 GLY A CA 1
ATOM 742 C C . GLY A 1 89 ? -11.357 -1.987 -14.391 1.00 91.62 89 GLY A C 1
ATOM 743 O O . GLY A 1 89 ? -11.585 -2.898 -13.591 1.00 91.62 89 GLY A O 1
ATOM 744 N N . VAL A 1 90 ? -11.567 -2.114 -15.701 1.00 94.19 90 VAL A N 1
ATOM 745 C CA . VAL A 1 90 ? -12.027 -3.358 -16.340 1.00 94.19 90 VAL A CA 1
ATOM 746 C C . VAL A 1 90 ? -10.843 -4.178 -16.874 1.00 94.19 90 VAL A C 1
ATOM 748 O O . VAL A 1 90 ? -9.825 -3.583 -17.249 1.00 94.19 90 VAL A O 1
ATOM 751 N N . PRO A 1 91 ? -10.947 -5.520 -16.948 1.00 95.56 91 PRO A N 1
ATOM 752 C CA . PRO A 1 91 ? -9.864 -6.376 -17.438 1.00 95.56 91 PRO A CA 1
ATOM 753 C C . PRO A 1 91 ? -9.328 -5.951 -18.810 1.00 95.56 91 PRO A C 1
ATOM 755 O O . PRO A 1 91 ? -8.122 -5.921 -19.034 1.00 95.56 91 PRO A O 1
ATOM 758 N N . GLU A 1 92 ? -10.209 -5.542 -19.721 1.00 95.38 92 GLU A N 1
ATOM 759 C CA . GLU A 1 92 ? -9.846 -5.140 -21.082 1.00 95.38 92 GLU A CA 1
ATOM 760 C C . GLU A 1 92 ? -8.976 -3.883 -21.097 1.00 95.38 92 GLU A C 1
ATOM 762 O O . GLU A 1 92 ? -8.156 -3.713 -21.995 1.00 95.38 92 GLU A O 1
ATOM 767 N N . GLN A 1 93 ? -9.151 -2.987 -20.122 1.00 95.31 93 GLN A N 1
ATOM 768 C CA . GLN A 1 93 ? -8.313 -1.802 -19.966 1.00 95.31 93 GLN A CA 1
ATOM 769 C C . GLN A 1 93 ? -6.956 -2.165 -19.360 1.00 95.31 93 GL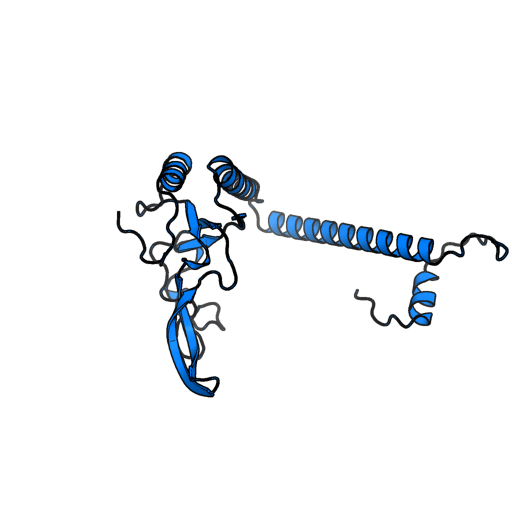N A C 1
ATOM 771 O O . GLN A 1 93 ? -5.937 -1.632 -19.795 1.00 95.31 93 GLN A O 1
ATOM 776 N N . TRP A 1 94 ? -6.929 -3.084 -18.391 1.00 95.19 94 TRP A N 1
ATOM 777 C CA . TRP A 1 94 ? -5.709 -3.504 -17.697 1.00 95.19 94 TRP A CA 1
ATOM 778 C C . TRP A 1 94 ? -4.626 -3.979 -18.665 1.00 95.19 94 TRP A C 1
ATOM 780 O O . TRP A 1 94 ? -3.461 -3.602 -18.536 1.00 95.19 94 TRP A O 1
ATOM 790 N N . TYR A 1 95 ? -5.024 -4.745 -19.680 1.00 95.94 95 TYR A N 1
ATOM 791 C CA . TYR A 1 95 ? -4.120 -5.317 -20.676 1.00 95.94 95 TYR A CA 1
ATOM 792 C C . TYR A 1 95 ? -3.848 -4.404 -21.886 1.00 95.94 95 TYR A C 1
ATOM 794 O O . TYR A 1 95 ? -3.282 -4.851 -22.882 1.00 95.94 95 TYR A O 1
ATOM 802 N N . ARG A 1 96 ? -4.210 -3.115 -21.822 1.00 96.62 96 ARG A N 1
ATOM 803 C CA . ARG A 1 96 ? -3.807 -2.129 -22.839 1.00 96.62 96 ARG A CA 1
ATOM 804 C C . ARG A 1 96 ? -2.363 -1.663 -22.636 1.00 96.62 96 ARG A C 1
ATOM 806 O O . ARG A 1 96 ? -1.843 -1.750 -21.519 1.00 96.62 96 ARG A O 1
ATOM 813 N N . PRO A 1 97 ? -1.725 -1.101 -23.679 1.00 97.19 97 PRO A N 1
ATOM 814 C CA . PRO A 1 97 ? -0.447 -0.416 -23.532 1.00 97.19 97 PRO A CA 1
ATOM 815 C C . PRO A 1 97 ? -0.502 0.666 -22.449 1.00 97.19 97 PRO A C 1
ATOM 817 O O . PRO A 1 97 ? -1.460 1.444 -22.390 1.00 97.19 97 PRO A O 1
ATOM 820 N N . ALA A 1 98 ? 0.548 0.765 -21.635 1.00 91.44 98 ALA A N 1
ATOM 821 C CA . ALA A 1 98 ? 0.663 1.753 -20.562 1.00 91.44 98 ALA A CA 1
ATOM 822 C C . ALA A 1 98 ? 0.501 3.197 -21.073 1.00 91.44 98 ALA A C 1
ATOM 824 O O . ALA A 1 98 ? -0.168 4.008 -20.438 1.00 91.44 98 ALA A O 1
ATOM 825 N N . ALA A 1 99 ? 0.991 3.485 -22.285 1.00 91.69 99 ALA A N 1
ATOM 826 C CA . ALA A 1 99 ? 0.813 4.772 -22.967 1.00 91.69 99 ALA A CA 1
ATOM 827 C C . ALA A 1 99 ? -0.661 5.154 -23.231 1.00 91.69 99 ALA A C 1
ATOM 829 O O . ALA A 1 99 ? -0.960 6.309 -23.513 1.00 91.69 99 ALA A O 1
ATOM 830 N N . THR A 1 100 ? -1.586 4.195 -23.137 1.00 94.38 100 THR A N 1
ATOM 831 C CA . THR A 1 100 ? -3.033 4.377 -23.345 1.00 94.38 100 THR A CA 1
ATOM 832 C C . THR A 1 100 ? -3.851 4.149 -22.067 1.00 94.38 100 THR A C 1
ATOM 834 O O . THR A 1 100 ? -5.066 3.966 -22.130 1.00 94.38 100 THR A O 1
ATOM 837 N N . GLY A 1 101 ? -3.193 4.143 -20.901 1.00 87.81 101 GLY A N 1
ATOM 838 C CA . GLY A 1 101 ? -3.848 3.979 -19.600 1.00 87.81 101 GLY A CA 1
ATOM 839 C C . GLY A 1 101 ? -4.127 2.529 -19.188 1.00 87.81 101 GLY A C 1
ATOM 840 O O . GLY A 1 101 ? -4.999 2.305 -18.347 1.00 87.81 101 GLY A O 1
ATOM 841 N N . GLY A 1 102 ? -3.430 1.557 -19.788 1.00 93.00 102 GLY A N 1
ATOM 842 C CA . GLY A 1 102 ? -3.357 0.177 -19.294 1.00 93.00 102 GLY A CA 1
ATOM 843 C C . GLY A 1 102 ? -2.072 -0.095 -18.506 1.00 93.00 102 GLY A C 1
ATOM 844 O O . GLY A 1 102 ? -1.439 0.828 -18.000 1.00 93.00 102 GLY A O 1
ATOM 845 N N . THR A 1 103 ? -1.668 -1.362 -18.408 1.00 94.50 103 THR A N 1
ATOM 846 C CA . THR A 1 103 ? -0.478 -1.783 -17.640 1.00 94.50 103 THR A CA 1
ATOM 847 C C . THR A 1 103 ? 0.615 -2.425 -18.491 1.00 94.50 103 THR A C 1
ATOM 849 O O . THR A 1 103 ? 1.711 -2.665 -17.989 1.00 94.50 103 THR A O 1
ATOM 852 N N . VAL A 1 104 ? 0.355 -2.718 -19.769 1.00 95.75 104 VAL A N 1
ATOM 853 C CA . VAL A 1 104 ? 1.309 -3.433 -20.627 1.00 95.75 104 VAL A CA 1
ATOM 854 C C . VAL A 1 104 ? 2.454 -2.511 -21.029 1.00 95.75 104 VAL A C 1
ATOM 856 O O . VAL A 1 104 ? 2.255 -1.475 -21.665 1.00 95.75 104 VAL A O 1
ATOM 859 N N . LEU A 1 105 ? 3.666 -2.895 -20.644 1.00 93.94 105 LEU A N 1
ATOM 860 C CA . LEU A 1 105 ? 4.903 -2.201 -20.980 1.00 93.94 105 LEU A CA 1
ATOM 861 C C . LEU A 1 105 ? 5.266 -2.391 -22.463 1.00 93.94 105 LEU A C 1
ATOM 863 O O . LEU A 1 105 ? 4.788 -3.339 -23.089 1.00 93.94 105 LEU A O 1
ATOM 867 N N . PRO A 1 106 ? 6.168 -1.562 -23.026 1.00 94.19 106 PRO A N 1
ATOM 868 C CA . PRO A 1 106 ? 6.654 -1.736 -24.399 1.00 94.19 106 PRO A CA 1
ATOM 869 C C . PRO A 1 106 ? 7.222 -3.134 -24.692 1.00 94.19 106 PRO A C 1
ATOM 871 O O . PRO A 1 106 ? 7.127 -3.611 -25.817 1.00 94.19 106 PRO A O 1
ATOM 874 N N . CYS A 1 107 ? 7.747 -3.821 -23.673 1.00 90.56 107 CYS A N 1
ATOM 875 C CA . CYS A 1 107 ? 8.236 -5.196 -23.770 1.00 90.56 107 CYS A CA 1
ATOM 876 C C . CYS A 1 107 ? 7.125 -6.271 -23.805 1.00 90.56 107 CYS A C 1
ATOM 878 O O . CYS A 1 107 ? 7.425 -7.462 -23.767 1.00 90.56 107 CYS A O 1
ATOM 880 N N . GLY A 1 108 ? 5.847 -5.876 -23.854 1.00 92.81 108 GLY A N 1
ATOM 881 C CA . GLY A 1 108 ? 4.694 -6.775 -23.977 1.00 92.81 108 GLY A CA 1
ATOM 882 C C . GLY A 1 108 ? 4.212 -7.401 -22.665 1.00 92.81 108 GLY A C 1
ATOM 883 O O . GLY A 1 108 ? 3.303 -8.226 -22.681 1.00 92.81 108 GLY A O 1
ATOM 884 N N . ILE A 1 109 ? 4.788 -7.017 -21.522 1.00 94.00 109 ILE A N 1
ATOM 885 C CA . ILE A 1 109 ? 4.452 -7.577 -20.205 1.00 94.00 109 ILE A CA 1
ATOM 886 C C . ILE A 1 109 ? 3.668 -6.553 -19.382 1.00 94.00 109 ILE A C 1
ATOM 888 O O . ILE A 1 109 ? 4.047 -5.386 -19.314 1.00 94.00 109 ILE A O 1
ATOM 892 N N . ALA A 1 110 ? 2.597 -6.990 -18.716 1.00 93.81 110 ALA A N 1
ATOM 893 C CA . ALA A 1 110 ? 1.866 -6.172 -17.750 1.00 93.81 110 ALA A CA 1
ATOM 894 C C . ALA A 1 110 ? 2.750 -5.820 -16.541 1.00 93.81 110 ALA A C 1
ATOM 896 O O . ALA A 1 110 ? 3.206 -6.710 -15.821 1.00 93.81 110 ALA A O 1
ATOM 897 N N . ALA A 1 111 ? 2.974 -4.528 -16.296 1.00 93.06 111 ALA A N 1
ATOM 898 C CA . ALA A 1 111 ? 3.846 -4.029 -15.232 1.00 93.06 111 ALA A CA 1
ATOM 899 C C . ALA A 1 111 ? 3.419 -4.504 -13.835 1.00 93.06 111 ALA A C 1
ATOM 901 O O . ALA A 1 111 ? 4.258 -4.766 -12.974 1.00 93.06 111 ALA A O 1
ATOM 902 N N . LEU A 1 112 ? 2.106 -4.647 -13.637 1.00 90.94 112 LEU A N 1
ATOM 903 C CA . LEU A 1 112 ? 1.466 -4.933 -12.351 1.00 90.94 112 LEU A CA 1
ATOM 904 C C . LEU A 1 112 ? 0.940 -6.376 -12.250 1.00 90.94 112 LEU A C 1
ATOM 906 O O . LEU A 1 112 ? 0.114 -6.682 -11.395 1.00 90.94 112 LEU A O 1
ATOM 910 N N . GLY A 1 113 ? 1.386 -7.271 -13.137 1.00 92.31 113 GLY A N 1
ATOM 911 C CA . GLY A 1 113 ? 0.894 -8.646 -13.169 1.00 92.31 113 GLY A CA 1
ATOM 912 C C . GLY A 1 113 ? -0.483 -8.795 -13.816 1.00 92.31 113 GLY A C 1
ATOM 913 O O . GLY A 1 113 ? -0.920 -7.970 -14.620 1.00 92.31 113 GLY A O 1
ATOM 914 N N . ASP A 1 114 ? -1.142 -9.906 -13.494 1.00 93.38 114 ASP A N 1
ATOM 915 C CA . ASP A 1 114 ? -2.476 -10.208 -14.009 1.00 93.38 114 ASP A CA 1
ATOM 916 C C . ASP A 1 114 ? -3.533 -9.334 -13.335 1.00 93.38 114 ASP A C 1
ATOM 918 O O . ASP A 1 114 ? -3.372 -8.925 -12.183 1.00 93.38 114 ASP A O 1
ATOM 922 N N . TYR A 1 115 ? -4.636 -9.087 -14.043 1.00 95.25 115 TYR A N 1
ATOM 923 C CA . TYR A 1 115 ? -5.747 -8.320 -13.499 1.00 95.25 115 TYR A CA 1
ATOM 924 C C . TYR A 1 115 ? -6.253 -8.953 -12.186 1.00 95.25 115 TYR A C 1
ATOM 926 O O . TYR A 1 115 ? -6.535 -10.160 -12.142 1.00 95.25 115 TYR A O 1
ATOM 934 N N . PRO A 1 116 ? -6.401 -8.174 -11.098 1.00 94.44 116 PRO A N 1
ATOM 935 C CA . PRO A 1 116 ? -6.760 -8.712 -9.794 1.00 94.44 116 PRO A CA 1
ATOM 936 C C . PRO A 1 116 ? -8.264 -9.011 -9.715 1.00 94.44 116 PRO A C 1
ATOM 938 O O . PRO A 1 116 ? -9.026 -8.286 -9.081 1.00 94.44 116 PRO A O 1
ATOM 941 N N . HIS A 1 117 ? -8.714 -10.128 -10.299 1.00 94.44 117 HIS A N 1
ATOM 942 C CA . HIS A 1 117 ? -10.131 -10.538 -10.315 1.00 94.44 117 HIS A CA 1
ATOM 943 C C . HIS A 1 117 ? -10.782 -10.612 -8.921 1.00 94.44 117 HIS A C 1
ATOM 945 O O . HIS A 1 117 ? -11.993 -10.446 -8.783 1.00 94.44 117 HIS A O 1
ATOM 951 N N . ARG A 1 118 ? -9.984 -10.851 -7.872 1.00 93.75 118 ARG A N 1
ATOM 952 C CA . ARG A 1 118 ? -10.433 -10.899 -6.469 1.00 93.75 118 ARG A CA 1
ATOM 953 C C . ARG A 1 118 ? -10.141 -9.607 -5.695 1.00 93.75 118 ARG A C 1
ATOM 955 O O . ARG A 1 118 ? -10.229 -9.597 -4.466 1.00 93.75 118 ARG A O 1
ATOM 962 N N . GLY A 1 119 ? -9.764 -8.536 -6.389 1.00 94.75 119 GLY A N 1
ATOM 963 C CA . GLY A 1 119 ? -9.194 -7.334 -5.790 1.00 94.75 119 GLY A CA 1
ATOM 964 C C . GLY A 1 119 ? -7.774 -7.546 -5.259 1.00 94.75 119 GLY A C 1
ATOM 965 O O . GLY A 1 119 ? -7.285 -8.681 -5.209 1.00 94.75 119 GLY A O 1
ATOM 966 N N . ASP A 1 120 ? -7.121 -6.477 -4.815 1.00 94.81 120 ASP A N 1
ATOM 967 C CA . ASP A 1 120 ? -5.828 -6.546 -4.130 1.00 94.81 120 ASP A CA 1
ATOM 968 C C . ASP A 1 120 ? -5.776 -5.659 -2.884 1.00 94.81 120 ASP A C 1
ATOM 970 O O . ASP A 1 120 ? -6.724 -4.951 -2.557 1.00 94.81 120 ASP A O 1
ATOM 974 N N . TYR A 1 121 ? -4.720 -5.819 -2.101 1.00 95.81 121 TYR A N 1
ATOM 975 C CA . TYR A 1 121 ? -4.503 -5.111 -0.853 1.00 95.81 121 TYR A CA 1
ATOM 976 C C . TYR A 1 121 ? -3.585 -3.917 -1.074 1.00 95.81 121 TYR A C 1
ATOM 978 O O . TYR A 1 121 ? -2.452 -4.097 -1.522 1.00 95.81 121 TYR A O 1
ATOM 986 N N . GLU A 1 122 ? -4.054 -2.729 -0.698 1.00 94.81 122 GLU A N 1
ATOM 987 C CA . GLU A 1 122 ? -3.306 -1.477 -0.799 1.00 94.81 122 GLU A CA 1
ATOM 988 C C . GLU A 1 122 ? -2.982 -0.893 0.570 1.00 94.81 122 GLU A C 1
ATOM 990 O O . GLU A 1 122 ? -3.754 -1.019 1.520 1.00 94.81 122 GLU A O 1
ATOM 995 N N . ASP A 1 123 ? -1.832 -0.236 0.662 1.00 94.25 123 ASP A N 1
ATOM 996 C CA . ASP A 1 123 ? -1.394 0.451 1.872 1.00 94.25 123 ASP A CA 1
ATOM 997 C C . ASP A 1 123 ? -2.297 1.655 2.181 1.00 94.25 123 ASP A C 1
ATOM 999 O O . ASP A 1 123 ? -2.640 2.436 1.294 1.00 94.25 123 ASP A O 1
ATOM 1003 N N . ILE A 1 124 ? -2.668 1.815 3.453 1.00 92.25 124 ILE A N 1
ATOM 1004 C CA . ILE A 1 124 ? -3.490 2.942 3.922 1.00 92.25 124 ILE A CA 1
ATOM 1005 C C . ILE A 1 124 ? -2.679 4.116 4.489 1.00 92.25 124 ILE A C 1
ATOM 1007 O O . ILE A 1 124 ? -3.263 5.048 5.039 1.00 92.25 124 ILE A O 1
ATOM 1011 N N . GLY A 1 125 ? -1.348 4.078 4.408 1.00 89.00 125 GLY A N 1
ATOM 1012 C CA . GLY A 1 125 ? -0.473 5.152 4.884 1.00 89.00 125 GLY A CA 1
ATOM 1013 C C . GLY A 1 125 ? 0.007 4.989 6.332 1.00 89.00 125 GLY A C 1
ATOM 1014 O O . GLY A 1 125 ? 0.694 5.863 6.852 1.00 89.00 125 GLY A O 1
ATOM 1015 N N . ALA A 1 126 ? -0.314 3.879 7.003 1.00 91.00 126 ALA A N 1
ATOM 1016 C CA . ALA A 1 126 ? 0.035 3.660 8.409 1.00 91.00 126 ALA A CA 1
ATOM 1017 C C . ALA A 1 126 ? 1.334 2.847 8.547 1.00 91.00 126 ALA A C 1
ATOM 1019 O O . ALA A 1 126 ? 1.328 1.639 8.310 1.00 91.00 126 ALA A O 1
ATOM 1020 N N . ARG A 1 127 ? 2.438 3.503 8.941 1.00 91.81 127 ARG A N 1
ATOM 1021 C CA . ARG A 1 127 ? 3.749 2.868 9.194 1.00 91.81 127 ARG A CA 1
ATOM 1022 C C . ARG A 1 127 ? 4.000 2.688 10.689 1.00 91.81 127 ARG A C 1
ATOM 1024 O O . ARG A 1 127 ? 3.779 3.608 11.471 1.00 91.81 127 ARG A O 1
ATOM 1031 N N . MET A 1 128 ? 4.492 1.515 11.086 1.00 93.44 128 MET A N 1
ATOM 1032 C CA . MET A 1 128 ? 4.860 1.207 12.473 1.00 93.44 128 MET A CA 1
ATOM 1033 C C . MET A 1 128 ? 6.220 0.494 12.505 1.00 93.44 128 MET A C 1
ATOM 1035 O O . MET A 1 128 ? 6.326 -0.686 12.168 1.00 93.44 128 MET A O 1
ATOM 1039 N N . TYR A 1 129 ? 7.278 1.207 12.907 1.00 91.62 129 TYR A N 1
ATOM 1040 C CA . TYR A 1 129 ? 8.662 0.690 12.953 1.00 91.62 129 TYR A CA 1
ATOM 1041 C C . TYR A 1 129 ? 8.941 -0.229 14.159 1.00 91.62 129 TYR A C 1
ATOM 1043 O O . TYR A 1 129 ? 10.031 -0.773 14.308 1.00 91.62 129 TYR A O 1
ATOM 1051 N N . TRP A 1 130 ? 7.936 -0.443 15.006 1.00 91.31 130 TRP A N 1
ATOM 1052 C CA . TRP A 1 130 ? 7.944 -1.360 16.144 1.00 91.31 130 TRP A CA 1
ATOM 1053 C C . TRP A 1 130 ? 6.779 -2.348 16.036 1.00 91.31 130 TRP A C 1
ATOM 1055 O O . TRP A 1 130 ? 5.892 -2.209 15.195 1.00 91.31 130 TRP A O 1
ATOM 1065 N N . TYR A 1 131 ? 6.762 -3.367 16.896 1.00 90.62 131 TYR A N 1
ATOM 1066 C CA . TYR A 1 131 ? 5.658 -4.324 16.933 1.00 90.62 131 TYR A CA 1
ATOM 1067 C C . TYR A 1 131 ? 4.362 -3.655 17.431 1.00 90.62 131 TYR A C 1
ATOM 1069 O O . TYR A 1 131 ? 4.334 -3.154 18.559 1.00 90.62 131 TYR A O 1
ATOM 1077 N N . PRO A 1 132 ? 3.279 -3.648 16.637 1.00 92.44 132 PRO A N 1
ATOM 1078 C CA . PRO A 1 132 ? 2.111 -2.852 16.964 1.00 92.44 132 PRO A CA 1
ATOM 1079 C C . PRO A 1 132 ? 1.189 -3.535 17.973 1.00 92.44 132 PRO A C 1
ATOM 1081 O O . PRO A 1 132 ? 1.090 -4.760 18.049 1.00 92.44 132 PRO A O 1
ATOM 1084 N N . THR A 1 133 ? 0.467 -2.714 18.734 1.00 93.75 133 THR A N 1
ATOM 1085 C CA . THR A 1 133 ? -0.594 -3.180 19.643 1.00 93.75 133 THR A CA 1
ATOM 1086 C C . THR A 1 133 ? -1.964 -3.038 18.984 1.00 93.75 133 THR A C 1
ATOM 1088 O O . THR A 1 133 ? -2.118 -2.316 17.998 1.00 93.75 133 THR A O 1
ATOM 1091 N N . GLU A 1 134 ? -2.983 -3.675 19.563 1.00 94.69 134 GLU A N 1
ATOM 1092 C CA . GLU A 1 134 ? -4.383 -3.534 19.136 1.00 94.69 134 GLU A CA 1
ATOM 1093 C C . GLU A 1 134 ? -4.818 -2.070 19.019 1.00 94.69 134 GLU A C 1
ATOM 1095 O O . GLU A 1 134 ? -5.418 -1.681 18.014 1.00 94.69 134 GLU A O 1
ATOM 1100 N N . ARG A 1 135 ? -4.460 -1.243 20.008 1.00 94.56 135 ARG A N 1
ATOM 1101 C CA . ARG A 1 135 ? -4.802 0.181 20.021 1.00 94.56 135 ARG A CA 1
ATOM 1102 C C . ARG A 1 135 ? -4.187 0.922 18.834 1.00 94.56 135 ARG A C 1
ATOM 1104 O O . ARG A 1 135 ? -4.891 1.695 18.195 1.00 94.56 135 ARG A O 1
ATOM 1111 N N . HIS A 1 136 ? -2.913 0.674 18.518 1.00 93.94 136 HIS A N 1
ATOM 1112 C CA . HIS A 1 136 ? -2.234 1.332 17.394 1.00 93.94 136 HIS A CA 1
ATOM 1113 C C . HIS A 1 136 ? -2.911 1.006 16.059 1.00 93.94 136 HIS A C 1
ATOM 1115 O O . HIS A 1 136 ? -3.240 1.908 15.293 1.00 93.94 136 HIS A O 1
ATOM 1121 N N . VAL A 1 137 ? -3.162 -0.283 15.809 1.00 94.06 137 VAL A N 1
ATOM 1122 C CA . VAL A 1 137 ? -3.788 -0.748 14.563 1.00 94.06 137 VAL A CA 1
ATOM 1123 C C . VAL A 1 137 ? -5.213 -0.209 14.430 1.00 94.06 137 VAL A C 1
ATOM 1125 O O . VAL A 1 137 ? -5.589 0.295 13.374 1.00 94.06 137 VAL A O 1
ATOM 1128 N N . THR A 1 138 ? -5.987 -0.258 15.516 1.00 94.81 138 THR A N 1
ATOM 1129 C CA . THR A 1 138 ? -7.373 0.225 15.541 1.00 94.81 138 THR A CA 1
ATOM 1130 C C . THR A 1 138 ? -7.455 1.727 15.286 1.00 94.81 138 THR A C 1
ATOM 1132 O O . THR A 1 138 ? -8.241 2.161 14.450 1.00 94.81 138 THR A O 1
ATOM 1135 N N . LEU A 1 139 ? -6.620 2.532 15.955 1.00 95.44 139 LEU A N 1
ATOM 1136 C CA . LEU A 1 139 ? -6.625 3.986 15.770 1.00 95.44 139 LEU A CA 1
ATOM 1137 C C . LEU A 1 139 ? -6.264 4.384 14.337 1.00 95.44 139 LEU A C 1
ATOM 1139 O O . LEU A 1 139 ? -6.908 5.273 13.783 1.00 95.44 139 LEU A O 1
ATOM 1143 N N . ALA A 1 140 ? -5.274 3.718 13.740 1.00 94.25 140 ALA A N 1
ATOM 1144 C CA . ALA A 1 140 ? -4.858 3.982 12.369 1.00 94.25 140 ALA A CA 1
ATOM 1145 C C . ALA A 1 140 ? -5.970 3.663 11.355 1.00 94.25 140 ALA A C 1
ATOM 1147 O O . ALA A 1 140 ? -6.274 4.491 10.495 1.00 94.25 140 ALA A O 1
ATOM 1148 N N . ILE A 1 141 ? -6.626 2.503 11.482 1.00 93.50 141 ILE A N 1
ATOM 1149 C CA . ILE A 1 141 ? -7.730 2.133 10.583 1.00 93.50 141 ILE A CA 1
ATOM 1150 C C . ILE A 1 141 ? -8.934 3.048 10.799 1.00 93.50 141 ILE A C 1
ATOM 1152 O O . ILE A 1 141 ? -9.481 3.566 9.830 1.00 93.50 141 ILE A O 1
ATOM 1156 N N . ASP A 1 142 ? -9.323 3.314 12.047 1.00 94.88 142 ASP A N 1
ATOM 1157 C CA . ASP A 1 142 ? -10.463 4.186 12.332 1.00 94.88 142 ASP A CA 1
ATOM 1158 C C . ASP A 1 142 ? -10.220 5.621 11.828 1.00 94.88 142 ASP A C 1
ATOM 1160 O O . ASP A 1 142 ? -11.155 6.294 11.396 1.00 94.88 142 ASP A O 1
ATOM 1164 N N . ALA A 1 143 ? -8.973 6.107 11.856 1.00 92.06 143 ALA A N 1
ATOM 1165 C CA . ALA A 1 143 ? -8.613 7.390 11.255 1.00 92.06 143 ALA A CA 1
ATOM 1166 C C . ALA A 1 143 ? -8.772 7.372 9.727 1.00 92.06 143 ALA A C 1
ATOM 1168 O O . ALA A 1 143 ? -9.334 8.315 9.168 1.00 92.06 143 ALA A O 1
ATOM 1169 N N . CYS A 1 144 ? -8.348 6.290 9.066 1.00 89.38 144 CYS A N 1
ATOM 1170 C CA . CYS A 1 144 ? -8.545 6.096 7.629 1.00 89.38 144 CYS A CA 1
ATOM 1171 C C . CYS A 1 144 ? -10.041 6.067 7.261 1.00 89.38 144 CYS A C 1
ATOM 1173 O O . CYS A 1 144 ? -10.475 6.814 6.384 1.00 89.38 144 CYS A O 1
ATOM 1175 N N . GLU A 1 145 ? -10.855 5.293 7.987 1.00 91.31 145 GLU A N 1
ATOM 1176 C CA . GLU A 1 145 ? -12.302 5.190 7.752 1.00 91.31 145 GLU A CA 1
ATOM 1177 C C . GLU A 1 145 ? -13.032 6.516 7.983 1.00 91.31 145 GLU A C 1
ATOM 1179 O O . GLU A 1 145 ? -13.897 6.894 7.187 1.00 91.31 145 GLU A O 1
ATOM 1184 N N . ARG A 1 146 ? -12.655 7.270 9.025 1.00 89.31 146 ARG A N 1
ATOM 1185 C CA . ARG A 1 146 ? -13.169 8.633 9.227 1.00 89.31 146 ARG A CA 1
ATOM 1186 C C . ARG A 1 146 ? -12.784 9.542 8.067 1.00 89.31 146 ARG A C 1
ATOM 1188 O O . ARG A 1 146 ? -13.626 10.288 7.583 1.00 89.31 146 ARG A O 1
ATOM 1195 N N . GLY A 1 147 ? -11.540 9.471 7.596 1.00 85.94 147 GLY A N 1
ATOM 1196 C CA . GLY A 1 147 ? -11.069 10.258 6.457 1.00 85.94 147 GLY A CA 1
ATOM 1197 C C . GLY A 1 147 ? -11.855 9.978 5.174 1.00 85.94 147 GLY A C 1
ATOM 1198 O O . GLY A 1 147 ? -12.221 10.916 4.467 1.00 85.94 147 GLY A O 1
ATOM 1199 N N . LEU A 1 148 ? -12.159 8.704 4.909 1.00 82.50 148 LEU A N 1
ATOM 1200 C CA . LEU A 1 148 ? -12.969 8.266 3.769 1.00 82.50 148 LEU A CA 1
ATOM 1201 C C . LEU A 1 148 ? -14.434 8.684 3.901 1.00 82.50 148 LEU A C 1
ATOM 1203 O O . LEU A 1 148 ? -15.008 9.187 2.941 1.00 82.50 148 LEU A O 1
ATOM 1207 N N . SER A 1 149 ? -15.025 8.521 5.084 1.00 81.62 149 SER A N 1
ATOM 1208 C CA . SER A 1 149 ? -16.416 8.920 5.345 1.00 81.62 149 SER A CA 1
ATOM 1209 C C . SER A 1 149 ? -16.597 10.435 5.252 1.00 81.62 149 SER A C 1
ATOM 1211 O O . SER A 1 149 ? -17.609 10.917 4.755 1.00 81.62 149 SER A O 1
ATOM 1213 N N . ASN A 1 150 ? -15.579 11.190 5.672 1.00 79.81 150 ASN A N 1
ATOM 1214 C CA . ASN A 1 150 ? -15.549 12.647 5.585 1.00 79.81 150 ASN A CA 1
ATOM 1215 C C . ASN A 1 150 ? -15.068 13.146 4.212 1.00 79.81 150 ASN A C 1
ATOM 1217 O O . ASN A 1 150 ? -14.937 14.357 4.004 1.00 79.81 150 ASN A O 1
ATOM 1221 N N . ALA A 1 151 ? -14.742 12.250 3.274 1.00 72.69 151 ALA A N 1
ATOM 1222 C CA . ALA A 1 151 ? -14.310 12.656 1.950 1.00 72.69 151 ALA A CA 1
ATOM 1223 C C . ALA A 1 151 ? -15.491 13.301 1.205 1.00 72.69 151 ALA A C 1
ATOM 1225 O O . ALA A 1 151 ? -16.582 12.731 1.159 1.00 72.69 151 ALA A O 1
ATOM 1226 N N . PRO A 1 152 ? -15.299 14.482 0.592 1.00 68.56 152 PRO A N 1
ATOM 1227 C CA . PRO A 1 152 ? -16.381 15.150 -0.105 1.00 68.56 152 PRO A CA 1
ATOM 1228 C C . PRO A 1 152 ? -16.931 14.281 -1.245 1.00 68.56 152 PRO A C 1
ATOM 1230 O O . PRO A 1 152 ? -16.183 13.819 -2.117 1.00 68.56 152 PRO A O 1
ATOM 1233 N N . ALA A 1 153 ? -18.254 14.098 -1.252 1.00 67.50 153 ALA A N 1
ATOM 1234 C CA . ALA A 1 153 ? -18.945 13.211 -2.185 1.00 67.50 153 ALA A CA 1
ATOM 1235 C C . ALA A 1 153 ? -18.746 13.619 -3.660 1.00 67.50 153 ALA A C 1
ATOM 1237 O O . ALA A 1 153 ? -18.626 12.759 -4.535 1.00 67.50 153 ALA A O 1
ATOM 1238 N N . SER A 1 154 ? -18.631 14.921 -3.954 1.00 73.44 154 SER A N 1
ATOM 1239 C CA . SER A 1 154 ? -18.541 15.421 -5.331 1.00 73.44 154 SER A CA 1
ATOM 1240 C C . SER A 1 154 ? -17.103 15.723 -5.793 1.00 73.44 154 SER A C 1
ATOM 1242 O O . SER A 1 154 ? -16.272 16.182 -5.000 1.00 73.44 154 SER A O 1
ATOM 1244 N N . PRO A 1 155 ? -16.792 15.538 -7.095 1.00 61.38 155 PRO A N 1
ATOM 1245 C CA . PRO A 1 155 ? -15.519 15.959 -7.688 1.00 61.38 155 PRO A CA 1
ATOM 1246 C C . PRO A 1 155 ? -15.195 17.438 -7.440 1.00 61.38 155 PRO A C 1
ATOM 1248 O O . PRO A 1 155 ? -14.055 17.772 -7.131 1.00 61.38 155 PRO A O 1
ATOM 1251 N N . ALA A 1 156 ? -16.204 18.314 -7.494 1.00 69.19 156 ALA A N 1
ATOM 1252 C CA . ALA A 1 156 ? -16.047 19.747 -7.254 1.00 69.19 156 ALA A CA 1
ATOM 1253 C C . ALA A 1 156 ? -15.655 20.064 -5.802 1.00 69.19 156 ALA A C 1
ATOM 1255 O O . ALA A 1 156 ? -14.840 20.951 -5.559 1.00 69.19 156 ALA A O 1
ATOM 1256 N N . ALA A 1 157 ? -16.207 19.336 -4.830 1.00 70.50 157 ALA A N 1
ATOM 1257 C CA . ALA A 1 157 ? -15.843 19.503 -3.428 1.00 70.50 157 ALA A CA 1
ATOM 1258 C C . ALA A 1 157 ? -14.450 18.912 -3.125 1.00 70.50 157 ALA A C 1
ATOM 1260 O O . ALA A 1 157 ? -13.717 19.460 -2.303 1.00 70.50 157 ALA A O 1
ATOM 1261 N N . ARG A 1 158 ? -14.027 17.862 -3.849 1.00 69.38 158 ARG A N 1
ATOM 1262 C CA . ARG A 1 158 ? -12.637 17.370 -3.811 1.00 69.38 158 ARG A CA 1
ATOM 1263 C C . ARG A 1 158 ? -11.646 18.372 -4.404 1.00 69.38 158 ARG A C 1
ATOM 1265 O O . ARG A 1 158 ? -10.605 18.593 -3.795 1.00 69.38 158 ARG A O 1
ATOM 1272 N N . ALA A 1 159 ? -11.968 18.986 -5.546 1.00 69.88 159 ALA A N 1
ATOM 1273 C CA . ALA A 1 159 ? -11.135 20.015 -6.169 1.00 69.88 159 ALA A CA 1
ATOM 1274 C C . ALA A 1 159 ? -10.960 21.223 -5.238 1.00 69.88 159 ALA A C 1
ATOM 1276 O O . ALA A 1 159 ? -9.831 21.574 -4.924 1.00 69.88 159 ALA A O 1
ATOM 1277 N N . ARG A 1 160 ? -12.061 21.756 -4.685 1.00 75.12 160 ARG A N 1
ATOM 1278 C CA . ARG A 1 160 ? -12.017 22.861 -3.711 1.00 75.12 160 ARG A CA 1
ATOM 1279 C C . ARG A 1 160 ? -11.171 22.541 -2.486 1.00 75.12 160 ARG A C 1
ATOM 1281 O O . ARG A 1 160 ? -10.376 23.368 -2.069 1.00 75.12 160 ARG A O 1
ATOM 1288 N N . ARG A 1 161 ? -11.303 21.335 -1.924 1.00 74.31 161 ARG A N 1
ATOM 1289 C CA . ARG A 1 161 ? -10.477 20.918 -0.783 1.00 74.31 161 ARG A CA 1
ATOM 1290 C C . ARG A 1 161 ? -8.994 20.841 -1.143 1.00 74.31 161 ARG A C 1
ATOM 1292 O O . ARG A 1 161 ? -8.173 21.187 -0.308 1.00 74.31 161 ARG A O 1
ATOM 1299 N N . ARG A 1 162 ? -8.646 20.384 -2.351 1.00 75.00 162 ARG A N 1
ATOM 1300 C CA . ARG A 1 162 ? -7.250 20.371 -2.817 1.00 75.00 162 ARG A CA 1
ATOM 1301 C C . ARG A 1 162 ? -6.706 21.783 -2.982 1.00 75.00 162 ARG A C 1
ATOM 1303 O O . ARG A 1 162 ? -5.592 22.018 -2.543 1.00 75.00 162 ARG A O 1
ATOM 1310 N N . THR A 1 163 ? -7.490 22.695 -3.554 1.00 78.81 163 THR A N 1
ATOM 1311 C CA . THR A 1 163 ? -7.112 24.109 -3.671 1.00 78.81 163 THR A CA 1
ATOM 1312 C C . THR A 1 163 ? -6.897 24.725 -2.290 1.00 78.81 163 THR A C 1
ATOM 1314 O O . THR A 1 163 ? -5.818 25.231 -2.036 1.00 78.81 163 THR A O 1
ATOM 1317 N N . LEU A 1 164 ? -7.843 24.552 -1.361 1.00 82.50 164 LEU A N 1
ATOM 1318 C CA . LEU A 1 164 ? -7.719 25.049 0.015 1.00 82.50 164 LEU A CA 1
ATOM 1319 C C . LEU A 1 164 ? -6.529 24.439 0.766 1.00 82.50 164 LEU A C 1
ATOM 1321 O O . LEU A 1 164 ? -5.838 25.140 1.489 1.00 82.50 164 LEU A O 1
ATOM 1325 N N . ALA A 1 165 ? -6.278 23.137 0.612 1.00 77.88 165 ALA A N 1
ATOM 1326 C CA . ALA A 1 165 ? -5.134 22.487 1.247 1.00 77.88 165 ALA A CA 1
ATOM 1327 C C . ALA A 1 165 ? -3.804 22.968 0.648 1.00 77.88 165 ALA A C 1
ATOM 1329 O O . ALA A 1 165 ? -2.844 23.142 1.386 1.00 77.88 165 ALA A O 1
ATOM 1330 N N . ALA A 1 166 ? -3.750 23.200 -0.667 1.00 77.00 166 ALA A N 1
ATOM 1331 C CA . ALA A 1 166 ? -2.582 23.776 -1.324 1.00 77.00 166 ALA A CA 1
ATOM 1332 C C . ALA A 1 166 ? -2.355 25.231 -0.891 1.00 77.00 166 ALA A C 1
ATOM 1334 O O . ALA A 1 166 ? -1.222 25.608 -0.634 1.00 77.00 166 ALA A O 1
ATOM 1335 N N . GLU A 1 167 ? -3.420 26.022 -0.748 1.00 80.12 167 GLU A N 1
ATOM 1336 C CA . GLU A 1 167 ? -3.359 27.384 -0.207 1.00 80.12 167 GLU A CA 1
ATOM 1337 C C . GLU A 1 167 ? -2.882 27.388 1.251 1.00 80.12 167 GLU A C 1
ATOM 1339 O O . GLU A 1 167 ? -2.043 28.203 1.605 1.00 80.12 167 GLU A O 1
ATOM 1344 N N . GLN A 1 168 ? -3.362 26.464 2.088 1.00 81.31 168 GLN A N 1
ATOM 1345 C CA . GLN A 1 168 ? -2.925 26.326 3.483 1.00 81.31 168 GLN A CA 1
ATOM 1346 C C . GLN A 1 168 ? -1.469 25.870 3.600 1.00 81.31 168 GLN A C 1
ATOM 1348 O O . GLN A 1 168 ? -0.733 26.393 4.427 1.00 81.31 168 GLN A O 1
ATOM 1353 N N . GLU A 1 169 ? -1.048 24.911 2.777 1.00 79.25 169 GLU A N 1
ATOM 1354 C CA . GLU A 1 169 ? 0.345 24.468 2.699 1.00 79.25 169 GLU A CA 1
ATOM 1355 C C . GLU A 1 169 ? 1.246 25.607 2.214 1.00 79.25 169 GLU A C 1
ATOM 1357 O O . GLU A 1 169 ? 2.320 25.815 2.768 1.00 79.25 169 GLU A O 1
ATOM 1362 N N . GLN A 1 170 ? 0.800 26.378 1.217 1.00 77.69 170 GLN A N 1
ATOM 1363 C CA . GLN A 1 170 ? 1.527 27.553 0.753 1.00 77.69 170 GLN A CA 1
ATOM 1364 C C . GLN A 1 170 ? 1.622 28.602 1.862 1.00 77.69 170 GLN A C 1
ATOM 1366 O O . GLN A 1 170 ? 2.712 29.071 2.139 1.00 77.69 170 GLN A O 1
ATOM 1371 N N . GLN A 1 171 ? 0.527 28.893 2.568 1.00 83.62 171 GLN A N 1
ATOM 1372 C CA . GLN A 1 171 ? 0.536 29.798 3.721 1.00 83.62 171 GLN A CA 1
ATOM 1373 C C . GLN A 1 171 ? 1.459 29.308 4.838 1.00 83.62 171 GLN A C 1
ATOM 1375 O O . GLN A 1 171 ? 2.123 30.122 5.472 1.00 83.62 171 GLN A O 1
ATOM 1380 N N . HIS A 1 172 ? 1.512 27.998 5.087 1.00 80.88 172 HIS A N 1
ATOM 1381 C CA . HIS A 1 172 ? 2.425 27.415 6.064 1.00 80.88 172 HIS A CA 1
ATOM 1382 C C . HIS A 1 172 ? 3.877 27.601 5.633 1.00 80.88 172 HIS A C 1
ATOM 1384 O O . HIS A 1 172 ? 4.672 28.089 6.422 1.00 80.88 172 HIS A O 1
ATOM 1390 N N . ARG A 1 173 ? 4.206 27.297 4.373 1.00 76.19 173 ARG A N 1
ATOM 1391 C CA . ARG A 1 173 ? 5.550 27.501 3.814 1.00 76.19 173 ARG A CA 1
ATOM 1392 C C . ARG A 1 173 ? 5.957 28.963 3.796 1.00 76.19 173 ARG A C 1
ATOM 1394 O O . ARG A 1 173 ? 7.097 29.266 4.113 1.00 76.19 173 ARG A O 1
ATOM 1401 N N . ASP A 1 174 ? 5.035 29.849 3.440 1.00 80.00 174 ASP A N 1
ATOM 1402 C CA . ASP A 1 174 ? 5.256 31.290 3.449 1.00 80.00 174 ASP A CA 1
ATOM 1403 C C . ASP A 1 174 ? 5.496 31.762 4.888 1.00 80.00 174 ASP A C 1
ATOM 1405 O O . ASP A 1 174 ? 6.431 32.509 5.128 1.00 80.00 174 ASP A O 1
ATOM 1409 N N . SER A 1 175 ? 4.738 31.246 5.864 1.00 83.00 175 SER A N 1
ATOM 1410 C CA . SER A 1 175 ? 4.948 31.554 7.287 1.00 83.00 175 SER A CA 1
ATOM 1411 C C . SER A 1 175 ? 6.275 31.001 7.813 1.00 83.00 175 SER A C 1
ATOM 1413 O O . SER A 1 175 ? 6.974 31.691 8.543 1.00 83.00 175 SER A O 1
ATOM 1415 N N . GLU A 1 176 ? 6.646 29.772 7.442 1.00 84.25 176 GLU A N 1
ATOM 1416 C CA . GLU A 1 176 ? 7.942 29.171 7.780 1.00 84.25 176 GLU A CA 1
ATOM 1417 C C . GLU A 1 176 ? 9.096 29.950 7.146 1.00 84.25 176 GLU A C 1
ATOM 1419 O O . GLU A 1 176 ? 10.128 30.146 7.783 1.00 84.25 176 GLU A O 1
ATOM 1424 N N . PHE A 1 177 ? 8.925 30.415 5.908 1.00 78.50 177 PHE A N 1
ATOM 1425 C CA . PHE A 1 177 ? 9.897 31.254 5.221 1.00 78.50 177 PHE A CA 1
ATOM 1426 C C . PHE A 1 177 ? 10.007 32.632 5.870 1.00 78.50 177 PHE A C 1
ATOM 1428 O O . PHE A 1 177 ? 11.118 33.089 6.110 1.00 78.50 177 PHE A O 1
ATOM 1435 N N . ASP A 1 178 ? 8.884 33.274 6.188 1.00 81.44 178 ASP A N 1
ATOM 1436 C CA . ASP A 1 178 ? 8.849 34.564 6.877 1.00 81.44 178 ASP A CA 1
ATOM 1437 C C . ASP A 1 178 ? 9.510 34.459 8.252 1.00 81.44 178 ASP A C 1
ATOM 1439 O O . ASP A 1 178 ? 10.263 35.346 8.650 1.00 81.44 178 ASP A O 1
ATOM 1443 N N . GLN A 1 179 ? 9.282 33.352 8.958 1.00 80.19 179 GLN A N 1
ATOM 1444 C CA . GLN A 1 179 ? 9.894 33.086 10.252 1.00 80.19 179 GLN A CA 1
ATOM 1445 C C . GLN A 1 179 ? 11.398 32.820 10.124 1.00 80.19 179 GLN A C 1
ATOM 1447 O O . GLN A 1 179 ? 12.182 33.441 10.831 1.00 80.19 179 GLN A O 1
ATOM 1452 N N . LEU A 1 180 ? 11.816 31.998 9.159 1.00 79.88 180 LEU A N 1
ATOM 1453 C CA . LEU A 1 180 ? 13.231 31.785 8.846 1.00 79.88 180 LEU A CA 1
ATOM 1454 C C . LEU A 1 180 ? 13.928 33.093 8.444 1.00 79.88 180 LEU A C 1
ATOM 1456 O O . LEU A 1 180 ? 15.067 33.337 8.835 1.00 79.88 180 LEU A O 1
ATOM 1460 N N . ALA A 1 181 ? 13.265 33.930 7.646 1.00 78.31 181 ALA A N 1
ATOM 1461 C CA . ALA A 1 181 ? 13.784 35.224 7.237 1.00 78.31 181 ALA A CA 1
ATOM 1462 C C . ALA A 1 181 ? 13.921 36.156 8.445 1.00 78.31 181 ALA A C 1
ATOM 1464 O O . ALA A 1 181 ? 14.965 36.782 8.593 1.00 78.31 181 ALA A O 1
ATOM 1465 N N . ALA A 1 182 ? 12.911 36.219 9.318 1.00 79.38 182 ALA A N 1
ATOM 1466 C CA . ALA A 1 182 ? 12.962 36.992 10.555 1.00 79.38 182 ALA A CA 1
ATOM 1467 C C . ALA A 1 182 ? 14.123 36.546 11.455 1.00 79.38 182 ALA A C 1
ATOM 1469 O O . ALA A 1 182 ? 14.906 37.394 11.873 1.00 79.38 182 ALA A O 1
ATOM 1470 N N . ASP A 1 183 ? 14.299 35.238 11.654 1.00 80.88 183 ASP A N 1
ATOM 1471 C CA . ASP A 1 183 ? 15.402 34.679 12.443 1.00 80.88 183 ASP A CA 1
ATOM 1472 C C . ASP A 1 183 ? 16.770 35.049 11.835 1.00 80.88 183 ASP A C 1
ATOM 1474 O O . ASP A 1 183 ? 17.674 35.496 12.537 1.00 80.88 183 ASP A O 1
ATOM 1478 N N . LEU A 1 184 ? 16.915 34.951 10.506 1.00 75.06 184 LEU A N 1
ATOM 1479 C CA . LEU A 1 184 ? 18.134 35.366 9.801 1.00 75.06 184 LEU A CA 1
ATOM 1480 C C . LEU A 1 184 ? 18.406 36.873 9.914 1.00 75.06 184 LEU A C 1
ATOM 1482 O O . L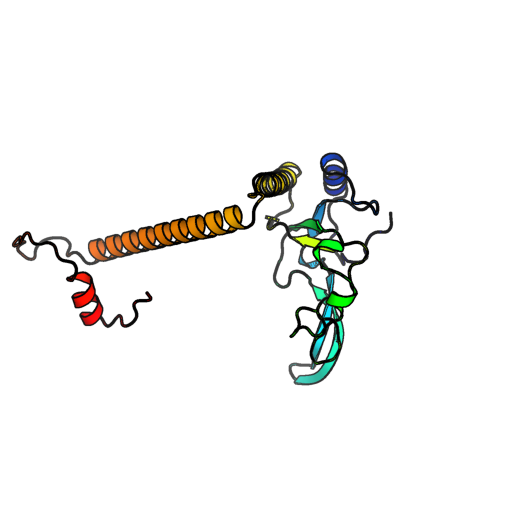EU A 1 184 ? 19.567 37.279 9.970 1.00 75.06 184 LEU A O 1
ATOM 1486 N N . PHE A 1 185 ? 17.366 37.710 9.908 1.00 73.56 185 PHE A N 1
ATOM 1487 C CA . PHE A 1 185 ? 17.509 39.157 10.074 1.00 73.56 185 PHE A CA 1
ATOM 1488 C C . PHE A 1 185 ? 17.867 39.539 11.511 1.00 73.56 185 PHE A C 1
ATOM 1490 O O . PHE A 1 185 ? 18.696 40.431 11.688 1.00 73.56 185 PHE A O 1
ATOM 1497 N N . ASP A 1 186 ? 17.301 38.859 12.508 1.00 73.88 186 ASP A N 1
ATOM 1498 C CA . ASP A 1 186 ? 17.658 39.036 13.918 1.00 73.88 186 ASP A CA 1
ATOM 1499 C C . ASP A 1 186 ? 19.110 38.603 14.178 1.00 73.88 186 ASP A C 1
ATOM 1501 O O . ASP A 1 186 ? 19.856 39.331 14.833 1.00 73.88 186 ASP A O 1
ATOM 1505 N N . ASP A 1 187 ? 19.560 37.493 13.583 1.00 70.00 187 ASP A N 1
ATOM 1506 C CA . ASP A 1 187 ? 20.954 37.033 13.670 1.00 70.00 187 ASP A CA 1
ATOM 1507 C C . ASP A 1 187 ? 21.936 37.953 12.920 1.00 70.00 187 ASP A C 1
ATOM 1509 O O . ASP A 1 187 ? 23.091 38.119 13.325 1.00 70.00 187 ASP A O 1
ATOM 1513 N N . ALA A 1 188 ? 21.499 38.562 11.812 1.00 65.69 188 ALA A N 1
ATOM 1514 C CA . ALA A 1 188 ? 22.299 39.508 11.034 1.00 65.69 188 ALA A CA 1
ATOM 1515 C C . ALA A 1 188 ? 22.294 40.933 11.618 1.00 65.69 188 ALA A C 1
ATOM 1517 O O . ALA A 1 188 ? 23.098 41.773 11.193 1.00 65.69 188 ALA A O 1
ATOM 1518 N N . ALA A 1 189 ? 21.407 41.229 12.573 1.00 60.34 189 ALA A N 1
ATOM 1519 C CA . ALA A 1 189 ? 21.362 42.515 13.246 1.00 60.34 189 ALA A CA 1
ATOM 1520 C C . ALA A 1 189 ? 22.581 42.653 14.183 1.00 60.34 189 ALA A C 1
ATOM 1522 O O . ALA A 1 189 ? 22.810 41.803 15.046 1.00 60.34 189 ALA A O 1
ATOM 1523 N N . PRO A 1 190 ? 23.393 43.721 14.065 1.00 57.59 190 PRO A N 1
ATOM 1524 C CA . PRO A 1 190 ? 24.553 43.898 14.929 1.00 57.59 190 PRO A CA 1
ATOM 1525 C C . PRO A 1 190 ? 24.129 43.997 16.399 1.00 57.59 190 PRO A C 1
ATOM 1527 O O . PRO A 1 190 ? 23.343 44.874 16.770 1.00 57.59 190 PRO A O 1
ATOM 1530 N N . ALA A 1 191 ? 24.693 43.137 17.249 1.00 55.03 191 ALA A N 1
ATOM 1531 C CA . ALA A 1 191 ? 24.500 43.187 18.692 1.00 55.03 191 ALA A CA 1
ATOM 1532 C C . ALA A 1 191 ? 25.159 44.454 19.269 1.00 55.03 191 ALA A C 1
ATOM 1534 O O . ALA A 1 191 ? 26.331 44.457 19.628 1.00 55.03 191 ALA A O 1
ATOM 1535 N N . PHE A 1 192 ? 24.366 45.523 19.356 1.00 51.31 192 PHE A N 1
ATOM 1536 C CA . PHE A 1 192 ? 24.673 46.827 19.949 1.00 51.31 192 PHE A CA 1
ATOM 1537 C C . PHE A 1 192 ? 25.771 47.676 19.252 1.00 51.31 192 PHE A C 1
ATOM 1539 O O . PHE A 1 192 ? 26.926 47.295 19.115 1.00 51.31 192 PHE A O 1
ATOM 1546 N N . HIS A 1 193 ? 25.381 48.920 18.930 1.00 49.69 193 HIS A N 1
ATOM 1547 C CA . HIS A 1 193 ? 26.197 50.105 18.585 1.00 49.69 193 HIS A CA 1
ATOM 1548 C C . HIS A 1 193 ? 26.802 50.254 17.174 1.00 49.69 193 HIS A C 1
ATOM 1550 O O . HIS A 1 193 ? 28.000 50.087 16.965 1.00 49.69 193 HIS A O 1
ATOM 1556 N N . GLY A 1 194 ? 25.992 50.800 16.252 1.00 44.12 194 GLY A N 1
ATOM 1557 C CA . GLY A 1 194 ? 26.468 51.317 14.959 1.00 44.12 194 GLY A CA 1
ATOM 1558 C C . GLY A 1 194 ? 25.633 52.413 14.263 1.00 44.12 194 GLY A C 1
ATOM 1559 O O . GLY A 1 194 ? 25.736 52.525 13.053 1.00 44.12 194 GLY A O 1
ATOM 1560 N N . ALA A 1 195 ? 24.858 53.230 14.998 1.00 45.69 195 ALA A N 1
ATOM 1561 C CA . ALA A 1 195 ? 24.214 54.493 14.550 1.00 45.69 195 ALA A CA 1
ATOM 1562 C C . ALA A 1 195 ? 23.111 54.413 13.441 1.00 45.69 195 ALA A C 1
ATOM 1564 O O . ALA A 1 195 ? 22.814 53.338 12.937 1.00 45.69 195 ALA A O 1
ATOM 1565 N N . PRO A 1 196 ? 22.355 55.507 13.186 1.00 43.38 196 PRO A N 1
ATOM 1566 C CA . PRO A 1 196 ? 20.975 55.688 13.630 1.00 43.38 196 PRO A CA 1
ATOM 1567 C C . PRO A 1 196 ? 19.911 55.373 12.566 1.00 43.38 196 PRO A C 1
ATOM 1569 O O . PRO A 1 196 ? 20.069 55.663 11.382 1.00 43.38 196 PRO A O 1
ATOM 1572 N N . MET A 1 197 ? 18.760 54.892 13.047 1.00 50.12 197 MET A N 1
ATOM 1573 C CA . MET A 1 197 ? 17.494 54.906 12.315 1.00 50.12 197 MET A CA 1
ATOM 1574 C C . MET A 1 197 ? 17.127 56.336 11.898 1.00 50.12 197 MET A C 1
ATOM 1576 O O . MET A 1 197 ? 16.873 57.190 12.748 1.00 50.12 197 MET A O 1
ATOM 1580 N N . VAL A 1 198 ? 17.009 56.562 10.590 1.00 40.34 198 VAL A N 1
ATOM 1581 C CA . VAL A 1 198 ? 16.207 57.653 10.032 1.00 40.34 198 VAL A CA 1
ATOM 1582 C C . VAL A 1 198 ? 14.973 57.007 9.423 1.00 40.34 198 VAL A C 1
ATOM 1584 O O . VAL A 1 198 ? 15.061 56.263 8.449 1.00 40.34 198 VAL A O 1
ATOM 1587 N N . GLY A 1 199 ? 13.823 57.251 10.047 1.00 47.25 199 GLY A N 1
ATOM 1588 C CA . GLY A 1 199 ? 12.540 56.836 9.509 1.00 47.25 199 GLY A CA 1
ATOM 1589 C C . GLY A 1 199 ? 12.249 57.553 8.195 1.00 47.25 199 GLY A C 1
ATOM 1590 O O . GLY A 1 199 ? 12.432 58.764 8.086 1.00 47.25 199 GLY A O 1
ATOM 1591 N N . TYR A 1 200 ? 11.728 56.809 7.226 1.00 33.56 200 TYR A N 1
ATOM 1592 C CA . TYR A 1 200 ? 10.878 57.378 6.193 1.00 33.56 200 TYR A CA 1
ATOM 1593 C C . TYR A 1 200 ? 9.647 56.492 6.046 1.00 33.56 200 TYR A C 1
ATOM 1595 O O . TYR A 1 200 ? 9.721 55.347 5.606 1.00 33.56 200 TYR A O 1
ATOM 1603 N N . GLY A 1 201 ? 8.511 57.031 6.490 1.00 41.34 201 GLY A N 1
ATOM 1604 C CA . GLY A 1 201 ? 7.200 56.479 6.203 1.00 41.34 201 GLY A CA 1
ATOM 1605 C C . GLY A 1 201 ? 6.955 56.542 4.701 1.00 41.34 201 GLY A C 1
ATOM 1606 O O . GLY A 1 201 ? 6.997 57.609 4.096 1.00 41.34 201 GLY A O 1
ATOM 1607 N N . GLY A 1 202 ? 6.715 55.387 4.101 1.00 29.56 202 GLY A N 1
ATOM 1608 C CA . GLY A 1 202 ? 6.397 55.257 2.690 1.00 29.56 202 GLY A CA 1
ATOM 1609 C C . GLY A 1 202 ? 6.193 53.788 2.375 1.00 29.56 202 GLY A C 1
ATOM 1610 O O . GLY A 1 202 ? 7.077 52.974 2.613 1.00 29.56 202 GLY A O 1
ATOM 1611 N N . SER A 1 203 ? 5.000 53.436 1.901 1.00 47.56 203 SER A N 1
ATOM 1612 C CA . SER A 1 203 ? 4.669 52.075 1.472 1.00 47.56 203 SER A CA 1
ATOM 1613 C C . SER A 1 203 ? 5.708 51.564 0.469 1.00 47.56 203 SER A C 1
ATOM 1615 O O . SER A 1 203 ? 5.770 52.053 -0.657 1.00 47.56 203 SER A O 1
ATOM 1617 N N . HIS A 1 204 ? 6.514 50.575 0.856 1.00 35.00 204 HIS A N 1
ATOM 1618 C CA . HIS A 1 204 ? 7.530 49.993 -0.016 1.00 35.00 204 HIS A CA 1
ATOM 1619 C C . HIS A 1 204 ? 7.565 48.467 0.108 1.00 35.00 204 HIS A C 1
ATOM 1621 O O . HIS A 1 204 ? 8.331 47.890 0.869 1.00 35.00 204 HIS A O 1
ATOM 1627 N N . ARG A 1 205 ? 6.825 47.792 -0.776 1.00 48.38 205 ARG A N 1
ATOM 1628 C CA . ARG A 1 205 ? 7.538 46.854 -1.654 1.00 48.38 205 ARG A CA 1
ATOM 1629 C C . ARG A 1 205 ? 8.270 47.758 -2.656 1.00 48.38 205 ARG A C 1
ATOM 1631 O O . ARG A 1 205 ? 7.572 48.410 -3.430 1.00 48.38 205 ARG A O 1
ATOM 1638 N N . PRO A 1 206 ? 9.604 47.940 -2.544 1.00 50.28 206 PRO A N 1
ATOM 1639 C CA . PRO A 1 206 ? 10.510 46.954 -3.137 1.00 50.28 206 PRO A CA 1
ATOM 1640 C C . PRO A 1 206 ? 11.889 46.780 -2.448 1.00 50.28 206 PRO A C 1
ATOM 1642 O O . PRO A 1 206 ? 12.819 46.322 -3.102 1.00 50.28 206 PRO A O 1
ATOM 1645 N N . ALA A 1 207 ? 12.053 47.064 -1.148 1.00 49.72 207 ALA A N 1
ATOM 1646 C CA . ALA A 1 207 ? 13.366 46.901 -0.490 1.00 49.72 207 ALA A CA 1
ATOM 1647 C C . ALA A 1 207 ? 13.864 45.436 -0.461 1.00 49.72 207 ALA A C 1
ATOM 1649 O O . ALA A 1 207 ? 15.058 45.177 -0.580 1.00 49.72 207 ALA A O 1
ATOM 1650 N N . LEU A 1 208 ? 12.947 44.465 -0.370 1.00 46.09 208 LEU A N 1
ATOM 1651 C CA . LEU A 1 208 ? 13.278 43.033 -0.352 1.00 46.09 208 LEU A CA 1
ATOM 1652 C C . LEU A 1 208 ? 13.714 42.487 -1.724 1.00 46.09 208 LEU A C 1
ATOM 1654 O O . LEU A 1 208 ? 14.556 41.597 -1.780 1.00 46.09 208 LEU A O 1
ATOM 1658 N N . VAL A 1 209 ? 13.189 43.034 -2.828 1.00 50.75 209 VAL A N 1
ATOM 1659 C CA . VAL A 1 209 ? 13.547 42.607 -4.196 1.00 50.75 209 VAL A CA 1
ATOM 1660 C C . VAL A 1 209 ? 14.905 43.186 -4.596 1.00 50.75 209 VAL A C 1
ATOM 1662 O O . VAL A 1 209 ? 15.771 42.462 -5.079 1.00 50.75 209 VAL A O 1
ATOM 1665 N N . GLU A 1 210 ? 15.126 44.469 -4.308 1.00 47.44 210 GLU A N 1
ATOM 1666 C CA . GLU A 1 210 ? 16.376 45.173 -4.617 1.00 47.44 210 GLU A CA 1
ATOM 1667 C C . GLU A 1 210 ? 17.566 44.617 -3.807 1.00 47.44 210 GLU A C 1
ATOM 1669 O O . GLU A 1 210 ? 18.704 44.555 -4.279 1.00 47.44 210 GLU A O 1
ATOM 1674 N N . MET A 1 211 ? 17.301 44.132 -2.589 1.00 48.25 211 MET A N 1
ATOM 1675 C CA . MET A 1 211 ? 18.311 43.518 -1.729 1.00 48.25 211 MET A CA 1
AT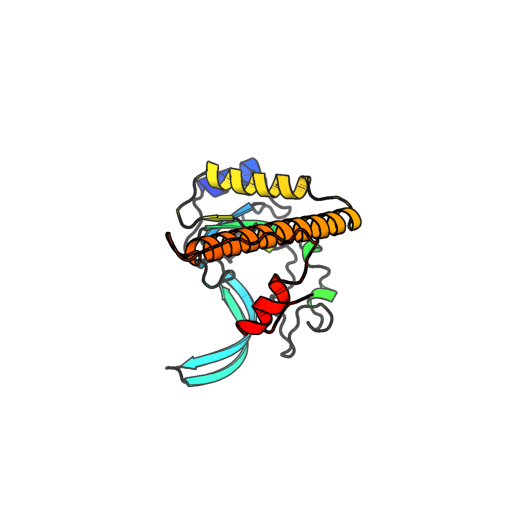OM 1676 C C . MET A 1 211 ? 18.573 42.043 -2.080 1.00 48.25 211 MET A C 1
ATOM 1678 O O . MET A 1 211 ? 19.733 41.634 -2.046 1.00 48.25 211 MET A O 1
ATOM 1682 N N . ALA A 1 212 ? 17.554 41.280 -2.512 1.00 50.16 212 ALA A N 1
ATOM 1683 C CA . ALA A 1 212 ? 17.699 39.914 -3.041 1.00 50.16 212 ALA A CA 1
ATOM 1684 C C . ALA A 1 212 ? 18.546 39.861 -4.330 1.00 50.16 212 ALA A C 1
ATOM 1686 O O . ALA A 1 212 ? 19.355 38.944 -4.511 1.00 50.16 212 ALA A O 1
ATOM 1687 N N . GLU A 1 213 ? 18.436 40.881 -5.189 1.00 49.47 213 GLU A N 1
ATOM 1688 C CA . GLU A 1 213 ? 19.302 41.046 -6.363 1.00 49.47 213 GLU A CA 1
ATOM 1689 C C . GLU A 1 213 ? 20.756 41.380 -5.981 1.00 49.47 213 GLU A C 1
ATOM 1691 O O . GLU A 1 213 ? 21.685 40.872 -6.616 1.00 49.47 213 GLU A O 1
ATOM 1696 N N . ARG A 1 214 ? 20.981 42.155 -4.906 1.00 49.12 214 ARG A N 1
ATOM 1697 C CA . ARG A 1 214 ? 22.327 42.505 -4.399 1.00 49.12 214 ARG A CA 1
ATOM 1698 C C . ARG A 1 214 ? 23.086 41.332 -3.775 1.00 49.12 214 ARG A C 1
ATOM 1700 O O . ARG A 1 214 ? 24.314 41.340 -3.808 1.00 49.12 214 ARG A O 1
ATOM 1707 N N . ILE A 1 215 ? 22.379 40.342 -3.229 1.00 57.22 215 ILE A N 1
ATOM 1708 C CA . ILE A 1 215 ? 22.957 39.118 -2.637 1.00 57.22 215 ILE A CA 1
ATOM 1709 C C . ILE A 1 215 ? 22.943 37.911 -3.594 1.00 57.22 215 ILE A C 1
ATOM 1711 O O . ILE A 1 215 ? 23.355 36.819 -3.214 1.00 57.22 215 ILE A O 1
ATOM 1715 N N . GLY A 1 216 ? 22.525 38.102 -4.853 1.00 41.28 216 GLY A N 1
ATOM 1716 C CA . GLY A 1 216 ? 22.678 37.109 -5.922 1.00 41.28 216 GLY A CA 1
ATOM 1717 C C . GLY A 1 216 ? 21.598 36.024 -5.995 1.00 41.28 216 GLY A C 1
ATOM 1718 O O . GLY A 1 216 ? 21.793 35.029 -6.695 1.00 41.28 216 GLY A O 1
ATOM 1719 N N . ILE A 1 217 ? 20.449 36.196 -5.334 1.00 51.38 217 ILE A N 1
ATOM 1720 C CA . ILE A 1 217 ? 19.352 35.220 -5.382 1.00 51.38 217 ILE A CA 1
ATOM 1721 C C . ILE A 1 217 ? 18.517 35.473 -6.644 1.00 51.38 217 ILE A C 1
ATOM 1723 O O . ILE A 1 217 ? 17.529 36.200 -6.649 1.00 51.38 217 ILE A O 1
ATOM 1727 N N . ARG A 1 218 ? 18.936 34.863 -7.756 1.00 48.97 218 ARG A N 1
ATOM 1728 C CA . ARG A 1 218 ? 18.167 34.813 -9.006 1.00 48.97 218 ARG A CA 1
ATOM 1729 C C . ARG A 1 218 ? 17.371 33.516 -9.071 1.00 48.97 218 ARG A C 1
ATOM 1731 O O . ARG A 1 218 ? 17.834 32.571 -9.697 1.00 48.97 218 ARG A O 1
ATOM 1738 N N . GLN A 1 219 ? 16.199 33.479 -8.442 1.00 43.91 219 GLN A N 1
ATOM 1739 C CA . GLN A 1 219 ? 14.999 32.811 -8.972 1.00 43.91 219 GLN A CA 1
ATOM 1740 C C . GLN A 1 219 ? 13.847 32.928 -7.973 1.00 43.91 219 GLN A C 1
ATOM 1742 O O . GLN A 1 219 ? 13.812 32.261 -6.945 1.00 43.91 219 GLN A O 1
ATOM 1747 N N . HIS A 1 220 ? 12.891 33.779 -8.327 1.00 38.34 220 HIS A N 1
ATOM 1748 C CA . HIS A 1 220 ? 11.550 33.804 -7.764 1.00 38.34 220 HIS A CA 1
ATOM 1749 C C . HIS A 1 220 ? 10.679 32.899 -8.651 1.00 38.34 220 HIS A C 1
ATOM 1751 O O . HIS A 1 220 ? 10.646 33.139 -9.863 1.00 38.34 220 HIS A O 1
ATOM 1757 N N . PRO A 1 221 ? 9.984 31.874 -8.133 1.00 40.53 221 PRO A N 1
ATOM 1758 C CA . PRO A 1 221 ? 8.877 31.275 -8.856 1.00 40.53 221 PRO A CA 1
ATOM 1759 C C . PRO A 1 221 ? 7.615 32.109 -8.598 1.00 40.53 221 PRO A C 1
ATOM 1761 O O . PRO A 1 221 ? 7.344 32.507 -7.463 1.00 40.53 221 PRO A O 1
ATOM 1764 N N . LEU A 1 222 ? 6.907 32.427 -9.680 1.00 38.59 222 LEU A N 1
ATOM 1765 C CA . LEU A 1 222 ? 5.487 32.785 -9.672 1.00 38.59 222 LEU A CA 1
ATOM 1766 C C . LEU A 1 222 ? 4.642 31.516 -9.530 1.00 38.59 222 LEU A C 1
ATOM 1768 O O . LEU A 1 222 ? 5.102 30.463 -10.035 1.00 38.59 222 LEU A O 1
#

Radius of gyration: 26.65 Å; chains: 1; bounding box: 49×78×44 Å

Foldseek 3Di:
DDDPPFFADDAADPVLQVLQCVPPNADPVRHRQKDKHQQVRGWFKFWDFDFDDDPNDGDDTDGDIDTDRPRPPDGWIFMWGFDALVVQPDQVQQQDEVVSVHQQDPVRDRGRHHRPNRTDIDTLPQTGNDRDDSVSVVVSVVVSVVCVVPQDPDPVVNVVVVVVVVVVVVVVVVVVVVVVVVVVVVVVPDPDDDDDDDDDDDDDPPPPVVVCVVVPPPDDDD

Sequence (222 aa):
MILRDDICGRQAPRWLQRLLVRRYGTNPFGEPRYRLVWAPSRRERSGGEWTDWDGGRALRRVAAMRRVPKYPGEVCWLIERWAPASSYGVPEQWYRPAATGGTVLPCGIAALGDYPHRGDYEDIGARMYWYPTERHVTLAIDACERGLSNAPASPAARARRRTLAAEQEQQHRDSEFDQLAADLFDDAAPAFHGAPMVGYGGSHRPALVEMAERIGIRQHPL

Secondary structure (DSSP, 8-state):
----S-B-SPPPPHHHHHHHHHHH-B-TTSSBSEEEEEGGGBEEEEEEEEEEEETTEEEEEEEEEEEEESSTT--SEEEEEEE-GGGG--HHHHTSBGGGTSSB-TTSSBTT-S--TT-EEEEEEEEESSPPPHHHHHHHHHHHHHHHHTS-SSHHHHHHHHHHHHHHHHHHHHHHHHHHHHHHHHHHS-SS-S----------TTHHHHHHHHTT------

pLDDT: mean 82.63, std 17.8, range [29.56, 97.19]